Protein AF-A0A920FGP5-F1 (afdb_monomer_lite)

Foldseek 3Di:
DVVVVVVVVVVVVPPLPALDDLVLLLVVLQDDPVPDDPLRVVLSVCLVVPVPVSLVSLVVCLVVDPPLLSNLSSLQNQLSSQLPVPLPSLVSSLVSLVSSLVSCVVVVVVLSVLSSLQSNLSSCSSVVNLVSSLVSLVVSLVSCVVVLVLLSNLSSLSNNQSSDLVSLLVDDPVVNVVSLVSDPDPVSSVVSVVSSVVSVVVNVVSVVVVVVVVVVVPPD

pLDDT: mean 80.71, std 18.82, range [29.55, 98.5]

Radius of gyration: 19.14 Å; chains: 1; bounding box: 62×44×45 Å

Structure (mmCIF, N/CA/C/O backbone):
data_AF-A0A920FGP5-F1
#
_entry.id   AF-A0A920FGP5-F1
#
loop_
_atom_site.group_PDB
_atom_site.id
_atom_site.type_symbol
_atom_site.label_atom_id
_atom_site.label_alt_id
_atom_site.label_comp_id
_atom_site.label_asym_id
_atom_site.label_entity_id
_atom_site.label_seq_id
_atom_site.pdbx_PDB_ins_code
_atom_site.Cartn_x
_atom_site.Cartn_y
_atom_site.Cartn_z
_atom_site.occupancy
_atom_site.B_iso_or_equiv
_atom_site.auth_seq_id
_atom_site.auth_comp_id
_atom_site.auth_asym_id
_atom_site.auth_atom_id
_atom_site.pdbx_PDB_model_num
ATOM 1 N N . MET A 1 1 ? 32.697 28.612 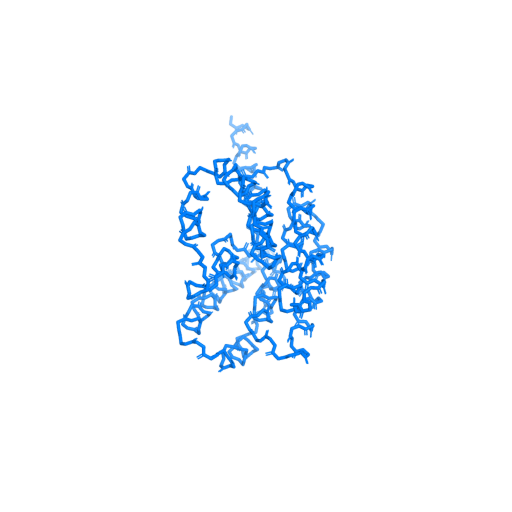-6.842 1.00 44.16 1 MET A N 1
ATOM 2 C CA . MET A 1 1 ? 32.131 27.621 -7.791 1.00 44.16 1 MET A CA 1
ATOM 3 C C . MET A 1 1 ? 32.103 26.162 -7.299 1.00 44.16 1 MET A C 1
ATOM 5 O O . MET A 1 1 ? 31.458 25.358 -7.950 1.00 44.16 1 MET A O 1
ATOM 9 N N . ARG A 1 2 ? 32.727 25.788 -6.164 1.00 38.00 2 ARG A N 1
ATOM 10 C CA . ARG A 1 2 ? 32.687 24.400 -5.636 1.00 38.00 2 ARG A CA 1
ATOM 11 C C . ARG A 1 2 ? 31.480 24.071 -4.736 1.00 38.00 2 ARG A C 1
ATOM 13 O O . ARG A 1 2 ? 31.133 22.908 -4.602 1.00 38.00 2 ARG A O 1
ATOM 20 N N . ILE A 1 3 ? 30.811 25.080 -4.171 1.00 46.69 3 ILE A N 1
ATOM 21 C CA . ILE A 1 3 ? 29.666 24.894 -3.253 1.00 46.69 3 ILE A CA 1
ATOM 22 C C . ILE A 1 3 ? 28.349 24.639 -4.011 1.00 46.69 3 ILE A C 1
ATOM 24 O O . ILE A 1 3 ? 27.535 23.833 -3.575 1.00 46.69 3 ILE A O 1
ATOM 28 N N . TYR A 1 4 ? 28.169 25.241 -5.192 1.00 38.50 4 TYR A N 1
ATOM 29 C CA . TYR A 1 4 ? 26.960 25.054 -6.006 1.00 38.50 4 TYR A CA 1
ATOM 30 C C . TYR A 1 4 ? 26.837 23.638 -6.593 1.00 38.50 4 TYR A C 1
ATOM 32 O O . TYR A 1 4 ? 25.733 23.116 -6.683 1.00 38.50 4 TYR A O 1
ATOM 40 N N . ILE A 1 5 ? 27.957 22.980 -6.919 1.00 47.28 5 ILE A N 1
ATOM 41 C CA . ILE A 1 5 ? 27.951 21.600 -7.437 1.00 47.28 5 ILE A CA 1
ATOM 42 C C . ILE A 1 5 ? 27.498 20.611 -6.352 1.00 47.28 5 ILE A C 1
ATOM 44 O O . ILE A 1 5 ? 26.736 19.697 -6.643 1.00 47.28 5 ILE A O 1
ATOM 48 N N . LEU A 1 6 ? 27.891 20.834 -5.092 1.00 35.00 6 LEU A N 1
ATOM 49 C CA . LEU A 1 6 ? 27.444 20.030 -3.948 1.00 35.00 6 LEU A CA 1
ATOM 50 C C . LEU A 1 6 ? 25.948 20.215 -3.664 1.00 35.00 6 LEU A C 1
ATOM 52 O O . LEU A 1 6 ? 25.264 19.241 -3.367 1.00 35.00 6 LEU A O 1
ATOM 56 N N . TYR A 1 7 ? 25.430 21.437 -3.817 1.00 33.47 7 TYR A N 1
ATOM 57 C CA . TYR A 1 7 ? 24.004 21.730 -3.646 1.00 33.47 7 TYR A CA 1
ATOM 58 C C . TYR A 1 7 ? 23.144 21.069 -4.734 1.00 33.47 7 TYR A C 1
ATOM 60 O O . TYR A 1 7 ? 22.107 20.489 -4.430 1.00 33.47 7 TYR A O 1
ATOM 68 N N . VAL A 1 8 ? 23.606 21.075 -5.989 1.00 38.44 8 VAL A N 1
ATOM 69 C CA . VAL A 1 8 ? 22.932 20.368 -7.090 1.00 38.44 8 VAL A CA 1
ATOM 70 C C . VAL A 1 8 ? 23.016 18.846 -6.908 1.00 38.44 8 VAL A C 1
ATOM 72 O O . VAL A 1 8 ? 22.015 18.168 -7.118 1.00 38.44 8 VAL A O 1
ATOM 75 N N . LEU A 1 9 ? 24.143 18.297 -6.430 1.00 32.16 9 LEU A N 1
ATOM 76 C CA . LEU A 1 9 ? 24.253 16.863 -6.109 1.00 32.16 9 LEU A CA 1
ATOM 77 C C . LEU A 1 9 ? 23.303 16.436 -4.972 1.00 32.16 9 LEU A C 1
ATOM 79 O O . LEU A 1 9 ? 22.696 15.372 -5.048 1.00 32.16 9 LEU A O 1
ATOM 83 N N . LEU A 1 10 ? 23.140 17.272 -3.940 1.00 30.95 10 LEU A N 1
ATOM 84 C CA . LEU A 1 10 ? 22.214 17.039 -2.823 1.00 30.95 10 LEU A CA 1
ATOM 85 C C . LEU A 1 10 ? 20.738 17.156 -3.233 1.00 30.95 10 LEU A C 1
ATOM 87 O O . LEU A 1 10 ? 19.903 16.433 -2.697 1.00 30.95 10 LEU A O 1
ATOM 91 N N . ILE A 1 11 ? 20.414 18.017 -4.203 1.00 32.75 11 ILE A N 1
ATOM 92 C CA . ILE A 1 11 ? 19.056 18.126 -4.756 1.00 32.75 11 ILE A CA 1
ATOM 93 C C . ILE A 1 11 ? 18.715 16.901 -5.622 1.00 32.75 11 ILE A C 1
ATOM 95 O O . ILE A 1 11 ? 17.591 16.414 -5.555 1.00 32.75 11 ILE A O 1
ATOM 99 N N . VAL A 1 12 ? 19.679 16.332 -6.359 1.00 32.88 12 VAL A N 1
ATOM 100 C CA . VAL A 1 12 ? 19.459 15.090 -7.132 1.00 32.88 12 VAL A CA 1
ATOM 101 C C . VAL A 1 12 ? 19.299 13.862 -6.220 1.00 32.88 12 VAL A C 1
ATOM 103 O O . VAL A 1 12 ? 18.551 12.948 -6.557 1.00 32.88 12 VAL A O 1
ATOM 106 N N . LEU A 1 13 ? 19.919 13.857 -5.033 1.00 31.08 13 LEU A N 1
ATOM 107 C CA . LEU A 1 13 ? 19.785 12.778 -4.041 1.00 31.08 13 LEU A CA 1
ATOM 108 C C . LEU A 1 13 ? 18.458 12.792 -3.259 1.00 31.08 13 LEU A C 1
ATOM 110 O O . LEU A 1 13 ? 18.146 11.810 -2.591 1.00 31.08 13 LEU A O 1
ATOM 114 N N . ASN A 1 14 ? 17.666 13.866 -3.353 1.00 29.55 14 ASN A N 1
ATOM 115 C CA . ASN A 1 14 ? 16.384 14.003 -2.649 1.00 29.55 14 ASN A CA 1
ATOM 116 C C . ASN A 1 14 ? 15.148 13.745 -3.521 1.00 29.55 14 ASN A C 1
ATOM 118 O O . ASN A 1 14 ? 14.024 13.929 -3.056 1.00 29.55 14 ASN A O 1
ATOM 122 N N . ASN A 1 15 ? 15.322 13.230 -4.739 1.00 32.59 15 ASN A N 1
ATOM 123 C CA . ASN A 1 15 ? 14.221 12.574 -5.436 1.00 32.59 15 ASN A CA 1
ATOM 124 C C . ASN A 1 15 ? 14.028 11.182 -4.833 1.00 32.59 15 ASN A C 1
ATOM 126 O O . ASN A 1 15 ? 14.374 10.172 -5.443 1.00 32.59 15 ASN A O 1
ATOM 130 N N . SER A 1 16 ? 13.483 11.123 -3.616 1.00 38.84 16 SER A N 1
ATOM 131 C CA . SER A 1 16 ? 12.885 9.897 -3.096 1.00 38.84 16 SER A CA 1
ATOM 132 C C . SER A 1 16 ? 11.653 9.594 -3.952 1.00 38.84 16 SER A C 1
ATOM 134 O O . SER A 1 16 ? 10.524 9.903 -3.581 1.00 38.84 16 SER A O 1
ATOM 136 N N . SER A 1 17 ? 11.878 9.063 -5.154 1.00 56.56 17 SER A N 1
ATOM 137 C CA . SER A 1 17 ? 10.838 8.394 -5.920 1.00 56.56 17 SER A CA 1
ATOM 138 C C . SER A 1 17 ? 10.498 7.149 -5.124 1.00 56.56 17 SER A C 1
ATOM 140 O O . SER A 1 17 ? 11.230 6.171 -5.207 1.00 56.56 17 SER A O 1
ATOM 142 N N . TYR A 1 18 ? 9.423 7.210 -4.346 1.00 58.25 18 TYR A N 1
ATOM 143 C CA . TYR A 1 18 ? 8.848 6.009 -3.757 1.00 58.25 18 TYR A CA 1
ATOM 144 C C . TYR A 1 18 ? 8.431 5.046 -4.867 1.00 58.25 18 TYR A C 1
ATOM 146 O O . TYR A 1 18 ? 8.077 5.482 -5.969 1.00 58.25 18 TYR A O 1
ATOM 154 N N . ALA A 1 19 ? 8.433 3.751 -4.566 1.00 74.50 19 ALA A N 1
ATOM 155 C CA . ALA A 1 19 ? 7.981 2.733 -5.498 1.00 74.50 19 ALA A CA 1
ATOM 156 C C . ALA A 1 19 ? 6.528 2.987 -5.940 1.00 74.50 19 ALA A C 1
ATOM 158 O O . ALA A 1 19 ? 6.177 2.843 -7.107 1.00 74.50 19 ALA A O 1
ATOM 159 N N . LEU A 1 20 ? 5.687 3.432 -5.007 1.00 82.56 20 LEU A N 1
ATOM 160 C CA . LEU A 1 20 ? 4.324 3.864 -5.289 1.00 82.56 20 LEU A CA 1
ATOM 161 C C . LEU A 1 20 ? 4.152 5.342 -4.979 1.00 82.56 20 LEU A C 1
ATOM 163 O O . LEU A 1 20 ? 4.634 5.847 -3.960 1.00 82.56 20 LEU A O 1
ATOM 167 N N . GLU A 1 21 ? 3.410 6.024 -5.840 1.00 85.31 21 GLU A N 1
ATOM 168 C CA . GLU A 1 21 ? 3.053 7.416 -5.607 1.00 85.31 21 GLU A CA 1
ATOM 169 C C . GLU A 1 21 ? 1.910 7.520 -4.598 1.00 85.31 21 GLU A C 1
ATOM 171 O O . GLU A 1 21 ? 1.045 6.647 -4.486 1.00 85.31 21 GLU A O 1
ATOM 176 N N . LYS A 1 22 ? 1.892 8.626 -3.856 1.00 84.88 22 LYS A N 1
ATOM 177 C CA . LYS A 1 22 ? 0.870 8.903 -2.844 1.00 84.88 22 LYS A CA 1
ATOM 178 C C . LYS A 1 22 ? -0.537 8.831 -3.446 1.00 84.88 22 LYS A C 1
ATOM 180 O O . LYS A 1 22 ? -1.429 8.230 -2.856 1.00 84.88 22 LYS A O 1
ATOM 185 N N . GLU A 1 23 ? -0.735 9.424 -4.619 1.00 82.06 23 GLU A N 1
ATOM 186 C CA . GLU A 1 23 ? -2.013 9.484 -5.330 1.00 82.06 23 GLU A CA 1
ATOM 187 C C . GLU A 1 23 ? -2.519 8.083 -5.707 1.00 82.06 23 GLU A C 1
ATOM 189 O O . GLU A 1 23 ? -3.720 7.814 -5.626 1.00 82.06 23 GLU A O 1
ATOM 194 N N . GLU A 1 24 ? -1.604 7.177 -6.069 1.00 82.44 24 GLU A N 1
ATOM 195 C CA . GLU A 1 24 ? -1.916 5.780 -6.393 1.00 82.44 24 GLU A CA 1
ATOM 196 C C . GLU A 1 24 ? -2.471 5.054 -5.162 1.00 82.44 24 GLU A C 1
ATOM 198 O O . GLU A 1 24 ? -3.479 4.354 -5.253 1.00 82.44 24 GLU A O 1
ATOM 203 N N . LEU A 1 25 ? -1.862 5.279 -3.995 1.00 81.25 25 LEU A N 1
ATOM 204 C CA . LEU A 1 25 ? -2.277 4.678 -2.727 1.00 81.25 25 LEU A CA 1
ATOM 205 C C . LEU A 1 25 ? -3.576 5.283 -2.197 1.00 81.25 25 LEU A C 1
ATOM 207 O O . LEU A 1 25 ? -4.489 4.543 -1.835 1.00 81.25 25 LEU A O 1
ATOM 211 N N . LEU A 1 26 ? -3.695 6.615 -2.200 1.00 79.62 26 LEU A N 1
ATOM 212 C CA . LEU A 1 26 ? -4.889 7.329 -1.733 1.00 79.62 26 LEU A CA 1
ATOM 213 C C . LEU A 1 26 ? -6.142 6.949 -2.516 1.00 79.62 26 LEU A C 1
ATOM 215 O O . LEU A 1 26 ? -7.234 6.998 -1.960 1.00 79.62 26 LEU A O 1
ATOM 219 N N . LYS A 1 27 ? -6.013 6.554 -3.786 1.00 76.00 27 LYS A N 1
ATOM 220 C CA . LYS A 1 27 ? -7.141 6.068 -4.589 1.00 76.00 27 LYS A CA 1
ATOM 221 C C . LYS A 1 27 ? -7.657 4.696 -4.137 1.00 76.00 27 LYS A C 1
ATOM 223 O O . LYS A 1 27 ? -8.810 4.369 -4.404 1.00 76.00 27 LYS A O 1
ATOM 228 N N . LEU A 1 28 ? -6.822 3.900 -3.470 1.00 70.62 28 LEU A N 1
ATOM 229 C CA . LEU A 1 28 ? -7.144 2.542 -3.018 1.00 70.62 28 LEU A CA 1
ATOM 230 C C . LEU A 1 28 ? -7.679 2.507 -1.586 1.00 70.62 28 LEU A C 1
ATOM 232 O O . LEU A 1 28 ? -8.456 1.620 -1.253 1.00 70.62 28 LEU A O 1
ATOM 236 N N . ILE A 1 29 ? -7.288 3.472 -0.751 1.00 74.38 29 ILE A N 1
ATOM 237 C CA . ILE A 1 29 ? -7.724 3.585 0.650 1.00 74.38 29 ILE A CA 1
ATOM 238 C C . ILE A 1 29 ? -8.894 4.560 0.817 1.00 74.38 29 ILE A C 1
ATOM 240 O O . ILE A 1 29 ? -8.910 5.399 1.720 1.00 74.38 29 ILE A O 1
ATOM 244 N N . ARG A 1 30 ? -9.880 4.457 -0.076 1.00 68.44 30 ARG A N 1
ATOM 245 C CA . ARG A 1 30 ? -11.145 5.186 0.037 1.00 68.44 30 ARG A CA 1
ATOM 246 C C . ARG A 1 30 ? -12.246 4.217 0.446 1.00 68.44 30 ARG A C 1
ATOM 248 O O . ARG A 1 30 ? -12.408 3.195 -0.224 1.00 68.44 30 ARG A O 1
ATOM 255 N N . PRO A 1 31 ? -13.005 4.518 1.509 1.00 63.50 31 PRO A N 1
ATOM 256 C CA . PRO A 1 31 ? -14.238 3.800 1.778 1.00 63.50 31 PRO A CA 1
ATOM 257 C C . PRO A 1 31 ? -15.190 3.923 0.584 1.00 63.50 31 PRO A C 1
ATOM 259 O O . PRO A 1 31 ? -15.187 4.934 -0.116 1.00 63.50 31 PRO A O 1
ATOM 262 N N . ASP A 1 32 ? -15.988 2.886 0.350 1.00 58.78 32 ASP A N 1
ATOM 263 C CA . ASP A 1 32 ? -17.016 2.886 -0.690 1.00 58.78 32 ASP A CA 1
ATOM 264 C C . ASP A 1 32 ? -18.021 4.023 -0.436 1.00 58.78 32 ASP A C 1
ATOM 266 O O . ASP A 1 32 ? -18.665 4.052 0.617 1.00 58.78 32 ASP A O 1
ATOM 270 N N . GLU A 1 33 ? -18.151 4.940 -1.399 1.00 46.22 33 GLU A N 1
ATOM 271 C CA . GLU A 1 33 ? -19.023 6.123 -1.333 1.00 46.22 33 GLU A CA 1
ATOM 272 C C . GLU A 1 33 ? -20.483 5.746 -1.044 1.00 46.22 33 GLU A C 1
ATOM 274 O O . GLU A 1 33 ? -21.194 6.476 -0.358 1.00 46.22 33 GLU A O 1
ATOM 279 N N . ALA A 1 34 ? -20.924 4.564 -1.494 1.00 44.59 34 ALA A N 1
ATOM 280 C CA . ALA A 1 34 ? -22.280 4.069 -1.257 1.00 44.59 34 ALA A CA 1
ATOM 281 C C . ALA A 1 34 ? -22.530 3.611 0.193 1.00 44.59 34 ALA A C 1
ATOM 283 O O . ALA A 1 34 ? -23.678 3.402 0.585 1.00 44.59 34 ALA A O 1
ATOM 284 N N . LYS A 1 35 ? -21.469 3.419 0.987 1.00 49.03 35 LYS A N 1
ATOM 285 C CA . LYS A 1 35 ? -21.533 2.949 2.381 1.00 49.03 35 LYS A CA 1
ATOM 286 C C . LYS A 1 35 ? -21.002 3.973 3.386 1.00 49.03 35 LYS A C 1
ATOM 288 O O . LYS A 1 35 ? -21.084 3.724 4.587 1.00 49.03 35 LYS A O 1
ATOM 293 N N . SER A 1 36 ? -20.429 5.079 2.920 1.00 50.19 36 SER A N 1
ATOM 294 C CA . SER A 1 36 ? -19.763 6.067 3.762 1.00 50.19 36 SER A CA 1
ATOM 295 C C . SER A 1 36 ? -20.705 7.191 4.199 1.00 50.19 36 SER A C 1
ATOM 297 O O . SER A 1 36 ? -21.369 7.794 3.360 1.00 50.19 36 SER A O 1
ATOM 299 N N . ASP A 1 37 ? -20.699 7.543 5.488 1.00 51.22 37 ASP A N 1
ATOM 300 C CA . ASP A 1 37 ? -21.225 8.837 5.938 1.00 51.22 37 ASP A CA 1
ATOM 301 C C . ASP A 1 37 ? -20.463 9.981 5.239 1.00 51.22 37 ASP A C 1
ATOM 303 O O . ASP A 1 37 ? -19.239 9.914 5.092 1.00 51.22 37 ASP A O 1
ATOM 307 N N . ASN A 1 38 ? -21.168 11.057 4.861 1.00 46.66 38 ASN A N 1
ATOM 308 C CA . ASN A 1 38 ? -20.650 12.222 4.112 1.00 46.66 38 ASN A CA 1
ATOM 309 C C . ASN A 1 38 ? -19.339 12.837 4.662 1.00 46.66 38 ASN A C 1
ATOM 311 O O . ASN A 1 38 ? -18.634 13.539 3.941 1.00 46.66 38 ASN A O 1
ATOM 315 N N . LEU A 1 39 ? -18.989 12.571 5.923 1.00 49.69 39 LEU A N 1
ATOM 316 C CA . LEU A 1 39 ? -17.739 12.995 6.568 1.00 49.69 39 LEU A CA 1
ATOM 317 C C . LEU A 1 39 ? -16.468 12.375 5.953 1.00 49.69 39 LEU A C 1
ATOM 319 O O . LEU A 1 39 ? -15.398 12.964 6.070 1.00 49.69 39 LEU A O 1
ATOM 323 N N . ILE A 1 40 ? -16.566 11.213 5.299 1.00 51.28 40 ILE A N 1
ATOM 324 C CA . ILE A 1 40 ? -15.413 10.484 4.742 1.00 51.28 40 ILE A CA 1
ATOM 325 C C . ILE A 1 40 ? -14.872 11.126 3.457 1.00 51.28 40 ILE A C 1
ATOM 327 O O . ILE A 1 40 ? -13.657 11.209 3.281 1.00 51.28 40 ILE A O 1
ATOM 331 N N . VAL A 1 41 ? -15.754 11.608 2.577 1.00 52.12 41 VAL A N 1
ATOM 332 C CA . VAL A 1 41 ? -15.367 12.173 1.269 1.00 52.12 41 VAL A CA 1
ATOM 333 C C . VAL A 1 41 ? -14.708 13.549 1.427 1.00 52.12 41 VAL A C 1
ATOM 335 O O . VAL A 1 41 ? -13.766 13.870 0.711 1.00 52.12 41 VAL A O 1
ATOM 338 N N . LEU A 1 42 ? -15.122 14.329 2.431 1.00 48.28 42 LEU A N 1
ATOM 339 C CA . LEU A 1 42 ? -14.598 15.677 2.684 1.00 48.28 42 LEU A CA 1
ATOM 340 C C . LEU A 1 42 ? -13.135 15.699 3.161 1.00 48.28 42 LEU A C 1
ATOM 342 O O . LEU A 1 42 ? -12.460 16.713 3.007 1.00 48.28 42 LEU A O 1
ATOM 346 N N . ASN A 1 43 ? -12.626 14.606 3.735 1.00 55.38 43 ASN A N 1
ATOM 347 C CA . ASN A 1 43 ? -11.282 14.587 4.315 1.00 55.38 43 ASN A CA 1
ATOM 348 C C . ASN A 1 43 ? -10.166 14.305 3.297 1.00 55.38 43 ASN A C 1
ATOM 350 O O . ASN A 1 43 ? -9.042 14.759 3.512 1.00 55.38 43 ASN A O 1
ATOM 354 N N . SER A 1 44 ? -10.445 13.617 2.181 1.00 59.03 44 SER A N 1
ATOM 355 C CA . SER A 1 44 ? -9.404 13.325 1.183 1.00 59.03 44 SER A CA 1
ATOM 356 C C . SER A 1 44 ? -8.912 14.567 0.444 1.00 59.03 44 SER A C 1
ATOM 358 O O . SER A 1 44 ? -7.740 14.620 0.084 1.00 59.03 44 SER A O 1
ATOM 360 N N . ASP A 1 45 ? -9.774 15.569 0.270 1.00 65.12 45 ASP A N 1
ATOM 361 C CA . ASP A 1 45 ? -9.435 16.809 -0.439 1.00 65.12 45 ASP A CA 1
ATOM 362 C C . ASP A 1 45 ? -8.498 17.693 0.404 1.00 65.12 45 ASP A C 1
ATOM 364 O O . ASP A 1 45 ? -7.595 18.344 -0.120 1.00 65.12 45 ASP A O 1
ATOM 368 N N . TYR A 1 46 ? -8.608 17.619 1.738 1.00 69.56 46 TYR A N 1
ATOM 369 C CA . TYR A 1 46 ? -7.701 18.317 2.653 1.00 69.56 46 TYR A CA 1
ATOM 370 C C . TYR A 1 46 ? -6.312 17.685 2.766 1.00 69.56 46 TYR A C 1
ATOM 372 O O . TYR A 1 46 ? -5.410 18.340 3.289 1.00 69.56 46 TYR A O 1
ATOM 380 N N . ILE A 1 47 ? -6.107 16.442 2.313 1.00 80.31 47 ILE A N 1
ATOM 381 C CA . ILE A 1 47 ? -4.795 15.781 2.417 1.00 80.31 47 ILE A CA 1
ATOM 382 C C . ILE A 1 47 ? -3.730 16.577 1.655 1.00 80.31 47 ILE A C 1
ATOM 384 O O . ILE A 1 47 ? -2.624 16.764 2.165 1.00 80.31 47 ILE A O 1
ATOM 388 N N . ASP A 1 48 ? -4.085 17.076 0.472 1.00 79.25 48 ASP A N 1
ATOM 389 C CA . ASP A 1 48 ? -3.194 17.872 -0.368 1.00 79.25 48 ASP A CA 1
ATOM 390 C C . ASP A 1 48 ? -3.097 19.332 0.080 1.00 79.25 48 ASP A C 1
ATOM 392 O O . ASP A 1 48 ? -2.006 19.902 0.073 1.00 79.25 48 ASP A O 1
ATOM 396 N N . GLU A 1 49 ? -4.207 19.933 0.512 1.00 83.19 49 GLU A N 1
ATOM 397 C CA . GLU A 1 49 ? -4.229 21.340 0.926 1.00 83.19 49 GLU A CA 1
ATOM 398 C C . GLU A 1 49 ? -3.570 21.570 2.291 1.00 83.19 49 GLU A C 1
ATOM 400 O O . GLU A 1 49 ? -2.833 22.538 2.492 1.00 83.19 49 GLU A O 1
ATOM 405 N N . ASN A 1 50 ? -3.871 20.709 3.265 1.00 87.62 50 ASN A N 1
ATOM 406 C CA . ASN A 1 50 ? -3.405 20.840 4.637 1.00 87.62 50 ASN A CA 1
ATOM 407 C C . ASN A 1 50 ? -3.335 19.466 5.338 1.00 87.62 50 ASN A C 1
ATOM 409 O O . ASN A 1 50 ? -4.239 19.108 6.105 1.00 87.62 50 ASN A O 1
ATOM 413 N N . PRO A 1 51 ? -2.233 18.712 5.154 1.00 87.19 51 PRO A N 1
ATOM 414 C CA . PRO A 1 51 ? -2.08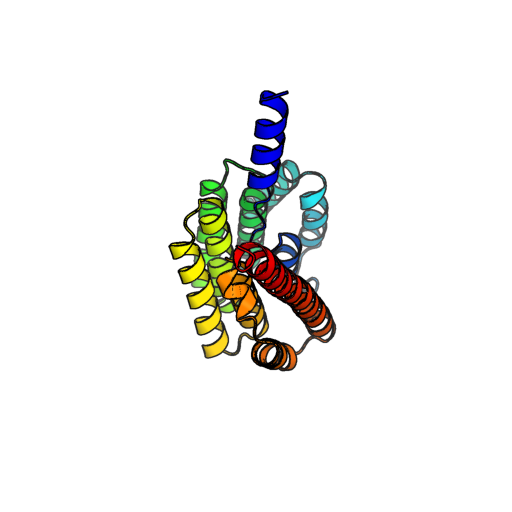0 17.361 5.704 1.00 87.19 51 PRO A CA 1
ATOM 415 C C . PRO A 1 51 ? -2.169 17.319 7.235 1.00 87.19 51 PRO A C 1
ATOM 417 O O . PRO A 1 51 ? -2.658 16.346 7.809 1.00 87.19 51 PRO A O 1
ATOM 420 N N . GLN A 1 52 ? -1.741 18.386 7.919 1.00 90.19 52 GLN A N 1
ATOM 421 C CA . GLN A 1 52 ? -1.853 18.483 9.374 1.00 90.19 52 GLN A CA 1
ATOM 422 C C . GLN A 1 52 ? -3.318 18.555 9.814 1.00 90.19 52 GLN A C 1
ATOM 424 O O . GLN A 1 52 ? -3.712 17.879 10.765 1.00 90.19 52 GLN A O 1
ATOM 429 N N . ARG A 1 53 ? -4.122 19.369 9.124 1.00 89.19 53 ARG A N 1
ATOM 430 C CA . ARG A 1 53 ? -5.553 19.511 9.398 1.00 89.19 53 ARG A CA 1
ATOM 431 C C . ARG A 1 53 ? -6.318 18.239 9.038 1.00 89.19 53 ARG A C 1
ATOM 433 O O . ARG A 1 53 ? -7.176 17.830 9.813 1.00 89.19 53 ARG A O 1
ATOM 440 N N . ALA A 1 54 ? -5.955 17.572 7.941 1.00 88.38 54 ALA A N 1
ATOM 441 C CA . ALA A 1 54 ? -6.509 16.264 7.592 1.00 88.38 54 ALA A CA 1
ATOM 442 C C . ALA A 1 54 ? -6.292 15.243 8.725 1.00 88.38 54 ALA A C 1
ATOM 444 O O . ALA A 1 54 ? -7.251 14.635 9.191 1.00 88.38 54 ALA A O 1
ATOM 445 N N . ILE A 1 55 ? -5.071 15.143 9.272 1.00 90.25 55 ILE A N 1
ATOM 446 C CA . ILE A 1 55 ? -4.784 14.276 10.433 1.00 90.25 55 ILE A CA 1
ATOM 447 C C . ILE A 1 55 ? -5.639 14.652 11.652 1.00 90.25 55 ILE A C 1
ATOM 449 O O . ILE A 1 55 ? -6.118 13.767 12.360 1.00 90.25 55 ILE A O 1
ATOM 453 N N . GLN A 1 56 ? -5.836 15.946 11.925 1.00 89.81 56 GLN A N 1
ATOM 454 C CA . GLN A 1 56 ? -6.682 16.384 13.042 1.00 89.81 56 GLN A CA 1
ATOM 455 C C . GLN A 1 56 ? -8.126 15.896 12.877 1.00 89.81 56 GLN A C 1
ATOM 457 O O . GLN A 1 56 ? -8.684 15.342 13.824 1.00 89.81 56 GLN A O 1
ATOM 462 N N . TYR A 1 57 ? -8.703 16.037 11.683 1.00 86.44 57 TYR A N 1
ATOM 463 C CA . TYR A 1 57 ? -10.053 15.548 11.400 1.00 86.44 57 TYR A CA 1
ATOM 464 C C . TYR A 1 57 ? -10.149 14.028 11.428 1.00 86.44 57 TYR A C 1
ATOM 466 O O . TYR A 1 57 ? -11.093 13.492 12.006 1.00 86.44 57 TYR A O 1
ATOM 474 N N . HIS A 1 58 ? -9.153 13.325 10.890 1.00 89.31 58 HIS A N 1
ATOM 475 C CA . HIS A 1 58 ? -9.084 11.870 10.988 1.00 89.31 58 HIS A CA 1
ATOM 476 C C . HIS A 1 58 ? -9.066 11.413 12.445 1.00 89.31 58 HIS A C 1
ATOM 478 O O . HIS A 1 58 ? -9.824 10.523 12.810 1.00 89.31 58 HIS A O 1
ATOM 484 N N . ASN A 1 59 ? -8.254 12.039 13.300 1.00 90.69 59 ASN A N 1
ATOM 485 C CA . ASN A 1 59 ? -8.166 11.666 14.712 1.00 90.69 59 ASN A CA 1
ATOM 486 C C . ASN A 1 59 ? -9.486 11.919 15.454 1.00 90.69 59 ASN A C 1
ATOM 488 O O . ASN A 1 59 ? -9.934 11.048 16.194 1.00 90.69 59 ASN A O 1
ATOM 492 N N . GLN A 1 60 ? -10.151 13.050 15.194 1.00 88.25 60 GLN A N 1
ATOM 493 C CA . GLN A 1 60 ? -11.490 13.317 15.735 1.00 88.25 60 GLN A CA 1
ATOM 494 C C . GLN A 1 60 ? -12.514 12.271 15.272 1.00 88.25 60 GLN A C 1
ATOM 496 O O . GLN A 1 60 ? -13.326 11.805 16.070 1.00 88.25 60 GLN A O 1
ATOM 501 N N . ALA A 1 61 ? -12.463 11.865 14.001 1.00 84.31 61 ALA A N 1
ATOM 502 C CA . ALA A 1 61 ? -13.343 10.835 13.462 1.00 84.31 61 ALA A CA 1
ATOM 503 C C . ALA A 1 61 ? -13.062 9.460 14.096 1.00 84.31 61 ALA A C 1
ATOM 505 O O . ALA A 1 61 ? -13.987 8.778 14.529 1.00 84.31 61 ALA A O 1
ATOM 506 N N . ILE A 1 62 ? -11.791 9.067 14.220 1.00 88.69 62 ILE A N 1
ATOM 507 C CA . ILE A 1 62 ? -11.343 7.796 14.818 1.00 88.69 62 ILE A CA 1
ATOM 508 C C . ILE A 1 62 ? -11.864 7.614 16.252 1.00 88.69 62 ILE A C 1
ATOM 510 O O . ILE A 1 62 ? -12.179 6.487 16.641 1.00 88.69 62 ILE A O 1
ATOM 514 N N . GLU A 1 63 ? -11.958 8.693 17.033 1.00 88.81 63 GLU A N 1
ATOM 515 C CA . GLU A 1 63 ? -12.485 8.670 18.406 1.00 88.81 63 GLU A CA 1
ATOM 516 C C . GLU A 1 63 ? -14.000 8.422 18.467 1.00 88.81 63 GLU A C 1
ATOM 518 O O . GLU A 1 63 ? -14.498 7.859 19.441 1.00 88.81 63 GLU A O 1
ATOM 523 N N . GLN A 1 64 ? -14.736 8.824 17.430 1.00 85.38 64 GLN A N 1
ATOM 524 C CA . GLN A 1 64 ? -16.202 8.801 17.404 1.00 85.38 64 GLN A CA 1
ATOM 525 C C . GLN A 1 64 ? -16.769 7.617 16.608 1.00 85.38 64 GLN A C 1
ATOM 527 O O . GLN A 1 64 ? -17.909 7.196 16.829 1.00 85.38 64 GLN A O 1
ATOM 532 N N . ILE A 1 65 ? -15.988 7.065 15.678 1.00 83.94 65 ILE A N 1
ATOM 533 C CA . ILE A 1 65 ? -16.415 5.991 14.785 1.00 83.94 65 ILE A CA 1
ATOM 534 C C . ILE A 1 65 ? -16.541 4.668 15.542 1.00 83.94 65 ILE A C 1
ATOM 536 O O . ILE A 1 65 ? -15.579 4.130 16.086 1.00 83.94 65 ILE A O 1
ATOM 540 N N . LYS A 1 66 ? -17.744 4.092 15.478 1.00 86.50 66 LYS A N 1
ATOM 541 C CA . LYS A 1 66 ? -18.026 2.725 15.943 1.00 86.50 66 LYS A CA 1
ATOM 542 C C . LYS A 1 66 ? -17.753 1.664 14.872 1.00 86.50 66 LYS A C 1
ATOM 544 O O . LYS A 1 66 ? -17.515 0.511 15.205 1.00 86.50 66 LYS A O 1
ATOM 549 N N . ASN A 1 67 ? -17.807 2.043 13.593 1.00 87.25 67 ASN A N 1
ATOM 550 C CA . ASN A 1 67 ? -17.524 1.148 12.472 1.00 87.25 67 ASN A CA 1
ATOM 551 C C . ASN A 1 67 ? -16.008 0.917 12.350 1.00 87.25 67 ASN A C 1
ATOM 553 O O . ASN A 1 67 ? -15.267 1.776 11.870 1.00 87.25 67 ASN A O 1
ATOM 557 N N . MET A 1 68 ? -15.550 -0.249 12.798 1.00 90.81 68 MET A N 1
ATOM 558 C CA . MET A 1 68 ? -14.129 -0.584 12.873 1.00 90.81 68 MET A CA 1
ATOM 559 C C . MET A 1 68 ? -13.408 -0.531 11.510 1.00 90.81 68 MET A C 1
ATOM 561 O O . MET A 1 68 ? -12.362 0.120 11.441 1.00 90.81 68 MET A O 1
ATOM 565 N N . PRO A 1 69 ? -13.958 -1.066 10.401 1.00 88.88 69 PRO A N 1
ATOM 566 C CA . PRO A 1 69 ? -13.364 -0.880 9.075 1.00 88.88 69 PRO A CA 1
ATOM 567 C C . PRO A 1 69 ? -13.130 0.590 8.696 1.00 88.88 69 PRO A C 1
ATOM 569 O O . PRO A 1 69 ? -12.053 0.940 8.214 1.00 88.88 69 PRO A O 1
ATOM 572 N N . PHE A 1 70 ? -14.085 1.487 8.958 1.00 85.88 70 PHE A N 1
ATOM 573 C CA . PHE A 1 70 ? -13.906 2.918 8.670 1.00 85.88 70 PHE A CA 1
ATOM 574 C C . PHE A 1 70 ? -12.840 3.568 9.541 1.00 85.88 70 PHE A C 1
ATOM 576 O O . PHE A 1 70 ? -12.038 4.361 9.044 1.00 85.88 70 PHE A O 1
ATOM 583 N N . LYS A 1 71 ? -12.769 3.189 10.817 1.00 90.38 71 LYS A N 1
ATOM 584 C CA . LYS A 1 71 ? -11.681 3.615 11.701 1.00 90.38 71 LYS A CA 1
ATOM 585 C C . LYS A 1 71 ? -10.317 3.198 11.138 1.00 90.38 71 LYS A C 1
ATOM 587 O O . LYS A 1 71 ? -9.387 4.004 11.120 1.00 90.38 71 LYS A O 1
ATOM 592 N N . ALA A 1 72 ? -10.211 1.973 10.627 1.00 92.38 72 ALA A N 1
ATOM 593 C CA . ALA A 1 72 ? -8.991 1.457 10.017 1.00 92.38 72 ALA A CA 1
ATOM 594 C C . ALA A 1 72 ? -8.605 2.199 8.724 1.00 92.38 72 ALA A C 1
ATOM 596 O O . ALA A 1 72 ? -7.427 2.487 8.520 1.00 92.38 72 ALA A O 1
ATOM 597 N N . PHE A 1 73 ? -9.569 2.596 7.886 1.00 90.12 73 PHE A N 1
ATOM 598 C CA . PHE A 1 73 ? -9.281 3.418 6.702 1.00 90.12 73 PHE A CA 1
ATOM 599 C C . PHE A 1 73 ? -8.690 4.788 7.059 1.00 90.12 73 PHE A C 1
ATOM 601 O O . PHE A 1 73 ? -7.713 5.202 6.435 1.00 90.12 73 PHE A O 1
ATOM 608 N N . TYR A 1 74 ? -9.201 5.463 8.091 1.00 89.25 74 TYR A N 1
ATOM 609 C CA . TYR A 1 74 ? -8.612 6.725 8.557 1.00 89.25 74 TYR A CA 1
ATOM 610 C C . TYR A 1 74 ? -7.195 6.549 9.108 1.00 89.25 74 TYR A C 1
ATOM 612 O O . TYR A 1 74 ? -6.312 7.365 8.839 1.00 89.25 74 TYR A O 1
ATOM 620 N N . LEU A 1 75 ? -6.948 5.457 9.834 1.00 94.06 75 LEU A N 1
ATOM 621 C CA . LEU A 1 75 ? -5.606 5.103 10.297 1.00 94.06 75 LEU A CA 1
ATOM 622 C C . LEU A 1 75 ? -4.650 4.845 9.117 1.00 94.06 75 LEU A C 1
ATOM 624 O O . LEU A 1 75 ? -3.525 5.345 9.126 1.00 94.06 75 LEU A O 1
ATOM 628 N N . LEU A 1 76 ? -5.098 4.150 8.064 1.00 93.19 76 LEU A N 1
ATOM 629 C CA . LEU A 1 76 ? -4.308 3.976 6.840 1.00 93.19 76 LEU A CA 1
ATOM 630 C C . LEU A 1 76 ? -4.005 5.305 6.144 1.00 93.19 76 LEU A C 1
ATOM 632 O O . LEU A 1 76 ? -2.863 5.533 5.741 1.00 93.19 76 LEU A O 1
ATOM 636 N N . GLN A 1 77 ? -4.996 6.191 6.023 1.00 91.19 77 GLN A N 1
ATOM 637 C CA . GLN A 1 77 ? -4.804 7.515 5.430 1.00 91.19 77 GLN A CA 1
ATOM 638 C C . GLN A 1 77 ? -3.805 8.343 6.242 1.00 91.19 77 GLN A C 1
ATOM 640 O O . GLN A 1 77 ? -2.893 8.922 5.659 1.00 91.19 77 GLN A O 1
ATOM 645 N N . ASN A 1 78 ? -3.881 8.321 7.576 1.00 93.31 78 ASN A N 1
ATOM 646 C CA . ASN A 1 78 ? -2.852 8.910 8.438 1.00 93.31 78 ASN A CA 1
ATOM 647 C C . ASN A 1 78 ? -1.466 8.306 8.172 1.00 93.31 78 ASN A C 1
ATOM 649 O O . ASN A 1 78 ? -0.488 9.046 8.082 1.00 93.31 78 ASN A O 1
ATOM 653 N N . GLY A 1 79 ? -1.382 6.986 7.987 1.00 94.56 79 GLY A N 1
ATOM 654 C CA . GLY A 1 79 ? -0.163 6.291 7.572 1.00 94.56 79 GLY A CA 1
ATOM 655 C C . GLY A 1 79 ? 0.454 6.877 6.300 1.00 94.56 79 GLY A C 1
ATOM 656 O O . GLY A 1 79 ? 1.637 7.222 6.286 1.00 94.56 79 GLY A O 1
ATOM 657 N N . VAL A 1 80 ? -0.361 7.067 5.258 1.00 92.44 80 VAL A N 1
ATOM 658 C CA . VAL A 1 80 ? 0.061 7.706 4.000 1.00 92.44 80 VAL A CA 1
ATOM 659 C C . VAL A 1 80 ? 0.477 9.158 4.231 1.00 92.44 80 VAL A C 1
ATOM 661 O O . VAL A 1 80 ? 1.548 9.562 3.783 1.00 92.44 80 VAL A O 1
ATOM 664 N N . ILE A 1 81 ? -0.304 9.945 4.975 1.00 91.62 81 ILE A N 1
ATOM 665 C CA . ILE A 1 81 ? 0.023 11.354 5.223 1.00 91.62 81 ILE A CA 1
ATOM 666 C C . ILE A 1 81 ? 1.374 11.475 5.944 1.00 91.62 81 ILE A C 1
ATOM 668 O O . ILE A 1 81 ? 2.256 12.215 5.501 1.00 91.62 81 ILE A O 1
ATOM 672 N N . TYR A 1 82 ? 1.573 10.714 7.024 1.00 94.69 82 TYR A N 1
ATOM 673 C CA . TYR A 1 82 ? 2.840 10.683 7.752 1.00 94.69 82 TYR A CA 1
ATOM 674 C C . TYR A 1 82 ? 4.006 10.243 6.866 1.00 94.69 82 TYR A C 1
ATOM 676 O O . TYR A 1 82 ? 5.091 10.821 6.966 1.00 94.69 82 TYR A O 1
ATOM 684 N N . ASN A 1 83 ? 3.796 9.259 5.985 1.00 94.00 83 ASN A N 1
ATOM 685 C CA . ASN A 1 83 ? 4.857 8.770 5.116 1.00 94.00 83 ASN A CA 1
ATOM 686 C C . ASN A 1 83 ? 5.210 9.747 3.991 1.00 94.00 83 ASN A C 1
ATOM 688 O O . ASN A 1 83 ? 6.383 9.874 3.674 1.00 94.00 83 ASN A O 1
ATOM 692 N N . TYR A 1 84 ? 4.266 10.474 3.397 1.00 90.62 84 TYR A N 1
ATOM 693 C CA . TYR A 1 84 ? 4.560 11.283 2.204 1.00 90.62 84 TYR A CA 1
ATOM 694 C C . TYR A 1 84 ? 4.779 12.774 2.496 1.00 90.62 84 TYR A C 1
ATOM 696 O O . TYR A 1 84 ? 5.616 13.386 1.839 1.00 90.62 84 TYR A O 1
ATOM 704 N N . TYR A 1 85 ? 4.143 13.351 3.523 1.00 89.94 85 TYR A N 1
ATOM 705 C CA . TYR A 1 85 ? 4.260 14.793 3.818 1.00 89.94 85 TYR A CA 1
ATOM 706 C C . TYR A 1 85 ? 5.279 15.139 4.903 1.00 89.94 85 TYR A C 1
ATOM 708 O O . TYR A 1 85 ? 5.652 16.301 5.051 1.00 89.94 85 TYR A O 1
ATOM 716 N N . TYR A 1 86 ? 5.754 14.155 5.670 1.00 89.81 86 TYR A N 1
ATOM 717 C CA . TYR A 1 86 ? 6.640 14.406 6.806 1.00 89.81 86 TYR A CA 1
ATOM 718 C C . TYR A 1 86 ? 7.910 13.565 6.736 1.00 89.81 86 TYR A C 1
ATOM 720 O O . TYR A 1 86 ? 7.869 12.337 6.697 1.00 89.81 86 TYR A O 1
ATOM 728 N N . ASN A 1 87 ? 9.076 14.205 6.794 1.00 87.25 87 ASN A N 1
ATOM 729 C CA . ASN A 1 87 ? 10.361 13.497 6.720 1.00 87.25 87 ASN A CA 1
ATOM 730 C C . ASN A 1 87 ? 10.701 12.706 7.995 1.00 87.25 87 ASN A C 1
ATOM 732 O O . ASN A 1 87 ? 11.395 11.690 7.922 1.00 87.25 87 ASN A O 1
ATOM 736 N N . ASN A 1 88 ? 10.178 13.140 9.145 1.00 90.94 88 ASN A N 1
ATOM 737 C CA . ASN A 1 88 ? 10.506 12.637 10.481 1.00 90.94 88 ASN A CA 1
ATOM 738 C C . ASN A 1 88 ? 9.356 11.872 11.169 1.00 90.94 88 ASN A C 1
ATOM 740 O O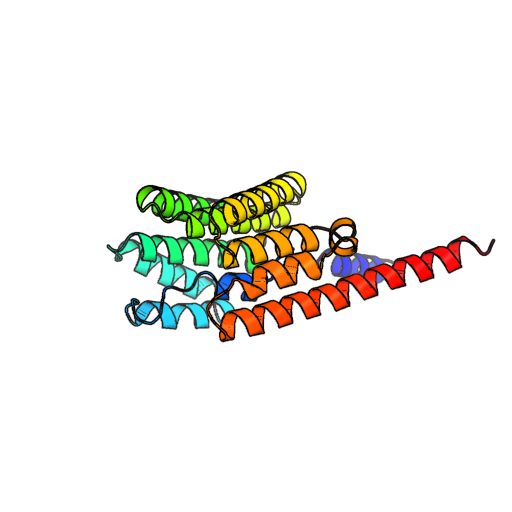 . ASN A 1 88 ? 9.406 11.666 12.378 1.00 90.94 88 ASN A O 1
ATOM 744 N N . LYS A 1 89 ? 8.314 11.463 10.433 1.00 95.25 89 LYS A N 1
ATOM 745 C CA . LYS A 1 89 ? 7.141 10.757 10.990 1.00 95.25 89 LYS A CA 1
ATOM 746 C C . LYS A 1 89 ? 7.026 9.300 10.533 1.00 95.25 89 LYS A C 1
ATOM 748 O O . LYS A 1 89 ? 5.937 8.741 10.561 1.00 95.25 89 LYS A O 1
ATOM 753 N N . LYS A 1 90 ? 8.141 8.669 10.154 1.00 94.38 90 LYS A N 1
ATOM 754 C CA . LYS A 1 90 ? 8.175 7.268 9.689 1.00 94.38 90 LYS A CA 1
ATOM 755 C C . LYS A 1 90 ? 7.590 6.304 10.735 1.00 94.38 90 LYS A C 1
ATOM 757 O O . LYS A 1 90 ? 6.754 5.476 10.398 1.00 94.38 90 LYS A O 1
ATOM 762 N N . ASP A 1 91 ? 7.929 6.487 12.012 1.00 96.69 91 ASP A N 1
ATOM 763 C CA . ASP A 1 91 ? 7.394 5.653 13.100 1.00 96.69 91 ASP A CA 1
ATOM 764 C C . ASP A 1 91 ? 5.890 5.874 13.316 1.00 96.69 91 ASP A C 1
ATOM 766 O O . ASP A 1 91 ? 5.147 4.930 13.572 1.00 96.69 91 ASP A O 1
ATOM 770 N N . SER A 1 92 ? 5.414 7.117 13.169 1.00 97.50 92 SER A N 1
ATOM 771 C CA . SER A 1 92 ? 3.980 7.432 13.227 1.00 97.50 92 SER A CA 1
ATOM 772 C C . SER A 1 92 ? 3.222 6.830 12.044 1.00 97.50 92 SER A C 1
ATOM 774 O O . SER A 1 92 ? 2.110 6.334 12.228 1.00 97.50 92 SER A O 1
ATOM 776 N N . ALA A 1 93 ? 3.831 6.830 10.853 1.00 97.38 93 ALA A N 1
ATOM 777 C CA . ALA A 1 93 ? 3.286 6.163 9.679 1.00 97.38 93 ALA A CA 1
ATOM 778 C C . ALA A 1 93 ? 3.142 4.661 9.938 1.00 97.38 93 ALA A C 1
ATOM 780 O O . ALA A 1 93 ? 2.043 4.122 9.826 1.00 97.38 93 ALA A O 1
ATOM 781 N N . LEU A 1 94 ? 4.228 4.011 10.373 1.00 97.88 94 LEU A N 1
ATOM 782 C CA . LEU A 1 94 ? 4.248 2.576 10.639 1.00 97.88 94 LEU A CA 1
ATOM 783 C C . LEU A 1 94 ? 3.239 2.182 11.720 1.00 97.88 94 LEU A C 1
ATOM 785 O O . LEU A 1 94 ? 2.473 1.242 11.523 1.00 97.88 94 LEU A O 1
ATOM 789 N N . LYS A 1 95 ? 3.190 2.933 12.827 1.00 98.25 95 LYS A N 1
ATOM 790 C CA . LYS A 1 95 ? 2.217 2.708 13.899 1.00 98.25 95 LYS A CA 1
ATOM 791 C C . LYS A 1 95 ? 0.783 2.787 13.374 1.00 98.25 95 LYS A C 1
ATOM 793 O O . LYS A 1 95 ? 0.011 1.867 13.607 1.00 98.25 95 LYS A O 1
ATOM 798 N N . SER A 1 96 ? 0.452 3.836 12.620 1.00 97.88 96 SER A N 1
ATOM 799 C CA . SER A 1 96 ? -0.905 4.015 12.082 1.00 97.88 96 SER A CA 1
ATOM 800 C C . SER A 1 96 ? -1.297 2.872 11.137 1.00 97.88 96 SER A C 1
ATOM 802 O O . SER A 1 96 ? -2.421 2.380 11.192 1.00 97.88 96 SER A O 1
ATOM 804 N N . ILE A 1 97 ? -0.357 2.396 10.311 1.00 98.19 97 ILE A N 1
ATOM 805 C CA . ILE A 1 97 ? -0.586 1.264 9.401 1.00 98.19 97 ILE A CA 1
ATOM 806 C C . ILE A 1 97 ? -0.785 -0.046 10.176 1.00 98.19 97 ILE A C 1
ATOM 808 O O . ILE A 1 97 ? -1.673 -0.819 9.826 1.00 98.19 97 ILE A O 1
ATOM 812 N N . ILE A 1 98 ? 0.003 -0.295 11.227 1.00 98.50 98 ILE A N 1
ATOM 813 C CA . ILE A 1 98 ? -0.131 -1.487 12.082 1.00 98.50 98 ILE A CA 1
ATOM 814 C C . ILE A 1 98 ? -1.459 -1.467 12.843 1.00 98.50 98 ILE A C 1
ATOM 816 O O . ILE A 1 98 ? -2.154 -2.482 12.879 1.00 98.50 98 ILE A O 1
ATOM 820 N N . ASP A 1 99 ? -1.841 -0.319 13.404 1.00 98.25 99 ASP A N 1
ATOM 821 C CA . ASP A 1 99 ? -3.111 -0.160 14.113 1.00 98.25 99 ASP A CA 1
ATOM 822 C C . ASP A 1 99 ? -4.295 -0.452 13.172 1.00 98.25 99 ASP A C 1
ATOM 824 O O . ASP A 1 99 ? -5.209 -1.190 13.539 1.00 98.25 99 ASP A O 1
ATOM 828 N N . ALA A 1 100 ? -4.247 0.032 11.924 1.00 97.12 100 ALA A N 1
ATOM 829 C CA . ALA A 1 100 ? -5.238 -0.316 10.906 1.00 97.12 100 ALA A CA 1
ATOM 830 C C . ALA A 1 100 ? -5.222 -1.813 10.552 1.00 97.12 100 ALA A C 1
ATOM 832 O O . ALA A 1 100 ? -6.275 -2.445 10.475 1.00 97.12 100 ALA A O 1
ATOM 833 N N . GLN A 1 101 ? -4.033 -2.395 10.363 1.00 98.19 101 GLN A N 1
ATOM 834 C CA . GLN A 1 101 ? -3.869 -3.806 10.006 1.00 98.19 101 GLN A CA 1
ATOM 835 C C . GLN A 1 101 ? -4.451 -4.739 11.073 1.00 98.19 101 GLN A C 1
ATOM 837 O O . GLN A 1 101 ? -5.067 -5.747 10.728 1.00 98.19 101 GLN A O 1
ATOM 842 N N . ASN A 1 102 ? -4.293 -4.397 12.355 1.00 98.50 102 ASN A N 1
ATOM 843 C CA . ASN A 1 102 ? -4.874 -5.149 13.466 1.00 98.50 102 ASN A CA 1
ATOM 844 C C . ASN A 1 102 ? -6.404 -5.157 13.395 1.00 98.50 102 ASN A C 1
ATOM 846 O O . ASN A 1 102 ? -7.008 -6.221 13.501 1.00 98.50 102 ASN A O 1
ATOM 850 N N . ILE A 1 103 ? -7.020 -4.008 13.110 1.00 97.31 103 ILE A N 1
ATOM 851 C CA . ILE A 1 103 ? -8.473 -3.924 12.937 1.00 97.31 103 ILE A CA 1
ATOM 852 C C . ILE A 1 103 ? -8.927 -4.752 11.727 1.00 97.31 103 ILE A C 1
ATOM 854 O O . ILE A 1 103 ? -9.834 -5.569 11.844 1.00 97.31 103 ILE A O 1
ATOM 858 N N . PHE A 1 104 ? -8.273 -4.622 10.568 1.00 96.25 104 PHE A N 1
ATOM 859 C CA . PHE A 1 104 ? -8.627 -5.432 9.395 1.00 96.25 104 PHE A CA 1
ATOM 860 C C . PHE A 1 104 ? -8.441 -6.935 9.628 1.00 96.25 104 PHE A C 1
ATOM 862 O O . PHE A 1 104 ? -9.131 -7.750 9.016 1.00 96.25 104 PHE A O 1
ATOM 869 N N . LYS A 1 105 ? -7.513 -7.320 10.509 1.00 97.56 105 LYS A N 1
ATOM 870 C CA . LYS A 1 105 ? -7.340 -8.705 10.946 1.00 97.56 105 LYS A CA 1
ATOM 871 C C . LYS A 1 105 ? -8.511 -9.185 11.799 1.00 97.56 105 LYS A C 1
ATOM 873 O O . LYS A 1 105 ? -9.016 -10.271 11.536 1.00 97.56 105 LYS A O 1
ATOM 878 N N . GLU A 1 106 ? -8.948 -8.391 12.771 1.00 97.81 106 GLU A N 1
ATOM 879 C CA . GLU A 1 106 ? -10.118 -8.689 13.612 1.00 97.81 106 GLU A CA 1
ATOM 880 C C . GLU A 1 106 ? -11.409 -8.789 12.781 1.00 97.81 106 GLU A C 1
ATOM 882 O O . GLU A 1 106 ? -12.220 -9.687 12.994 1.00 97.81 106 GLU A O 1
ATOM 887 N N . GLU A 1 107 ? -11.543 -7.939 11.762 1.00 95.50 107 GLU A N 1
ATOM 888 C CA . GLU A 1 107 ? -12.694 -7.883 10.849 1.00 95.50 107 GLU A CA 1
ATOM 889 C C . GLU A 1 107 ? -12.618 -8.894 9.683 1.00 95.50 107 GLU A C 1
ATOM 891 O O . GLU A 1 107 ? -13.511 -8.944 8.841 1.00 95.50 107 GLU A O 1
ATOM 896 N N . ASN A 1 108 ? -11.563 -9.717 9.603 1.00 95.94 108 ASN A N 1
ATOM 897 C CA . ASN A 1 108 ? -11.316 -10.675 8.510 1.00 95.94 108 ASN A CA 1
ATOM 898 C C . ASN A 1 108 ? -11.264 -10.049 7.096 1.00 95.94 108 ASN A C 1
ATOM 900 O O . ASN A 1 108 ? -11.545 -10.705 6.092 1.00 95.94 108 ASN A O 1
ATOM 904 N N . LEU A 1 109 ? -10.835 -8.791 7.006 1.00 92.12 109 LEU A N 1
ATOM 905 C CA . LEU A 1 109 ? -10.667 -8.025 5.771 1.00 92.12 109 LEU A CA 1
ATOM 906 C C . LEU A 1 109 ? -9.269 -8.264 5.178 1.00 92.12 109 LEU A C 1
ATOM 908 O O . LEU A 1 109 ? -8.324 -7.505 5.396 1.00 92.12 109 LEU A O 1
ATOM 912 N N . ILE A 1 110 ? -9.098 -9.405 4.503 1.00 93.94 110 ILE A N 1
ATOM 913 C CA . ILE A 1 110 ? -7.776 -9.892 4.065 1.00 93.94 110 ILE A CA 1
ATOM 914 C C . ILE A 1 110 ? -7.139 -8.969 3.012 1.00 93.94 110 ILE A C 1
ATOM 916 O O . ILE A 1 110 ? -5.927 -8.753 3.043 1.00 93.94 110 ILE A O 1
ATOM 920 N N . SER A 1 111 ? -7.925 -8.416 2.091 1.00 91.50 111 SER A N 1
ATOM 921 C CA . SER A 1 111 ? -7.438 -7.553 1.006 1.00 91.50 111 SER A CA 1
ATOM 922 C C . SER A 1 111 ? -6.817 -6.269 1.556 1.00 91.50 111 SER A C 1
ATOM 924 O O . SER A 1 111 ? -5.729 -5.862 1.148 1.00 91.50 111 SER A O 1
ATOM 926 N N . GLU A 1 112 ? -7.460 -5.688 2.563 1.00 92.31 112 GLU A N 1
ATOM 927 C CA . GLU A 1 112 ? -7.014 -4.517 3.303 1.00 92.31 112 GLU A CA 1
ATOM 928 C C . GLU A 1 112 ? -5.781 -4.832 4.157 1.00 92.31 112 GLU A C 1
ATOM 930 O O . GLU A 1 112 ? -4.834 -4.046 4.179 1.00 92.31 112 GLU A O 1
ATOM 935 N N . GLN A 1 113 ? -5.714 -6.016 4.781 1.00 95.88 113 GLN A N 1
ATOM 936 C CA . GLN A 1 113 ? -4.495 -6.460 5.469 1.00 95.88 113 GLN A CA 1
ATOM 937 C C . GLN A 1 113 ? -3.291 -6.540 4.523 1.00 95.88 113 GLN A C 1
ATOM 939 O O . GLN A 1 113 ? -2.178 -6.209 4.930 1.00 95.88 113 GLN A O 1
ATOM 944 N N . ILE A 1 114 ? -3.494 -6.989 3.281 1.00 95.50 114 ILE A N 1
ATOM 945 C CA . ILE A 1 114 ? -2.431 -7.047 2.269 1.00 95.50 114 ILE A CA 1
ATOM 946 C C . ILE A 1 114 ? -2.058 -5.636 1.793 1.00 95.50 114 ILE A C 1
ATOM 948 O O . ILE A 1 114 ? 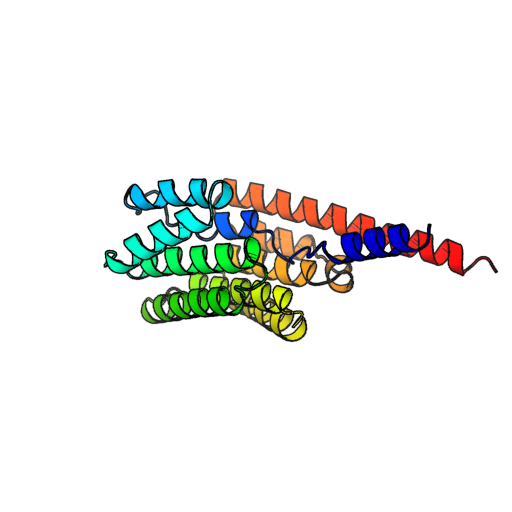-0.884 -5.347 1.568 1.00 95.50 114 ILE A O 1
ATOM 952 N N . LEU A 1 115 ? -3.027 -4.727 1.689 1.00 93.81 115 LEU A N 1
ATOM 953 C CA . LEU A 1 115 ? -2.752 -3.323 1.389 1.00 93.81 115 LEU A CA 1
ATOM 954 C C . LEU A 1 115 ? -1.899 -2.659 2.485 1.00 93.81 115 LEU A C 1
ATOM 956 O O . LEU A 1 115 ? -0.997 -1.883 2.167 1.00 93.81 115 LEU A O 1
ATOM 960 N N . CYS A 1 116 ? -2.108 -3.011 3.759 1.00 96.75 116 CYS A N 1
ATOM 961 C CA . CYS A 1 116 ? -1.221 -2.594 4.848 1.00 96.75 116 CYS A CA 1
ATOM 962 C C . CYS A 1 116 ? 0.222 -3.081 4.643 1.00 96.75 116 CYS A C 1
ATOM 964 O O . CYS A 1 116 ? 1.148 -2.326 4.929 1.00 96.75 116 CYS A O 1
ATOM 966 N N . ASP A 1 117 ? 0.434 -4.302 4.134 1.00 97.25 117 ASP A N 1
ATOM 967 C CA . ASP A 1 117 ? 1.781 -4.809 3.825 1.00 97.25 117 ASP A CA 1
ATOM 968 C C . ASP A 1 117 ? 2.480 -3.920 2.789 1.00 97.25 117 ASP A C 1
ATOM 970 O O . ASP A 1 117 ? 3.594 -3.449 3.020 1.00 97.25 117 ASP A O 1
ATOM 974 N N . ILE A 1 118 ? 1.781 -3.563 1.709 1.00 96.00 118 ILE A N 1
ATOM 975 C CA . ILE A 1 118 ? 2.293 -2.621 0.703 1.00 96.00 118 ILE A CA 1
ATOM 976 C C . ILE A 1 118 ? 2.650 -1.277 1.353 1.00 96.00 118 ILE A C 1
ATOM 978 O O . ILE A 1 118 ? 3.745 -0.759 1.149 1.00 96.00 118 ILE A O 1
ATOM 982 N N . LEU A 1 119 ? 1.770 -0.719 2.185 1.00 95.81 119 LEU A N 1
ATOM 983 C CA . LEU A 1 119 ? 2.028 0.563 2.842 1.00 95.81 119 LEU A CA 1
ATOM 984 C C . LEU A 1 119 ? 3.224 0.508 3.802 1.00 95.81 119 LEU A C 1
ATOM 986 O O . LEU A 1 119 ? 4.041 1.430 3.787 1.00 95.81 119 LEU A O 1
ATOM 990 N N . LYS A 1 120 ? 3.403 -0.575 4.571 1.00 97.56 120 LYS A N 1
ATOM 991 C CA . LYS A 1 120 ? 4.622 -0.775 5.377 1.00 97.56 120 LYS A CA 1
ATOM 992 C C . LYS A 1 120 ? 5.870 -0.785 4.496 1.00 97.56 120 LYS A C 1
ATOM 994 O O . LYS A 1 120 ? 6.863 -0.159 4.861 1.00 97.56 120 LYS A O 1
ATOM 999 N N . GLY A 1 121 ? 5.806 -1.424 3.326 1.00 96.56 121 GLY A N 1
ATOM 1000 C CA . GLY A 1 121 ? 6.894 -1.411 2.350 1.00 96.56 121 GLY A CA 1
ATOM 1001 C C . GLY A 1 121 ? 7.322 0.008 1.959 1.00 96.56 121 GLY A C 1
ATOM 1002 O O . GLY A 1 121 ? 8.513 0.315 2.007 1.00 96.56 121 GLY A O 1
ATOM 1003 N N . THR A 1 122 ? 6.365 0.912 1.715 1.00 94.88 122 THR A N 1
ATOM 1004 C CA . THR A 1 122 ? 6.670 2.325 1.392 1.00 94.88 122 THR A CA 1
ATOM 1005 C C . THR A 1 122 ? 7.318 3.084 2.553 1.00 94.88 122 THR A C 1
ATOM 1007 O O . THR A 1 122 ? 8.125 3.991 2.337 1.00 94.88 122 THR A O 1
ATOM 1010 N N . VAL A 1 123 ? 7.009 2.707 3.799 1.00 96.44 123 VAL A N 1
ATOM 1011 C CA . VAL A 1 123 ? 7.655 3.277 4.991 1.00 96.44 123 VAL A CA 1
ATOM 1012 C C . VAL A 1 123 ? 9.082 2.752 5.138 1.00 96.44 123 VAL A C 1
ATOM 1014 O O . VAL A 1 123 ? 9.991 3.536 5.408 1.00 96.44 123 VAL A O 1
ATOM 1017 N N . PHE A 1 124 ? 9.313 1.456 4.914 1.00 96.81 124 PHE A N 1
ATOM 1018 C CA . PHE A 1 124 ? 10.664 0.885 4.930 1.00 96.81 124 PHE A CA 1
ATOM 1019 C C . PHE A 1 124 ? 11.546 1.460 3.823 1.00 96.81 124 PHE A C 1
ATOM 1021 O O . PHE A 1 124 ? 12.702 1.795 4.074 1.00 96.81 124 PHE A O 1
ATOM 1028 N N . GLU A 1 125 ? 10.984 1.697 2.640 1.00 94.06 125 GLU A N 1
ATOM 1029 C CA . GLU A 1 125 ? 11.658 2.426 1.570 1.00 94.06 125 GLU A CA 1
ATOM 1030 C C . GLU A 1 125 ? 12.057 3.838 2.023 1.00 94.06 125 GLU A C 1
ATOM 1032 O O . GLU A 1 125 ? 13.219 4.225 1.893 1.00 94.06 125 GLU A O 1
ATOM 1037 N N . LYS A 1 126 ? 11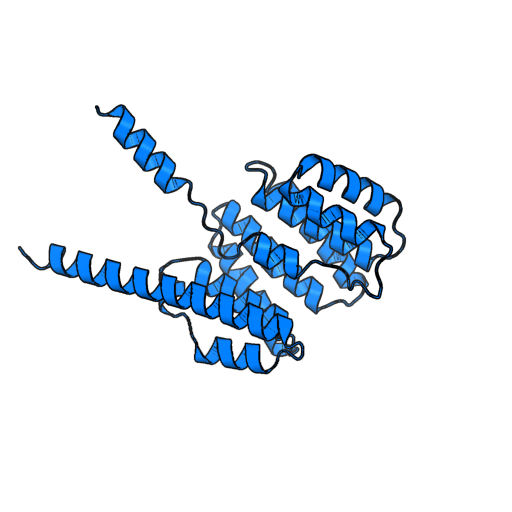.148 4.572 2.686 1.00 91.81 126 LYS A N 1
ATOM 1038 C CA . LYS A 1 126 ? 11.459 5.880 3.291 1.00 91.81 126 LYS A CA 1
ATOM 1039 C C . LYS A 1 126 ? 12.563 5.818 4.351 1.00 91.81 126 LYS A C 1
ATOM 1041 O O . LYS A 1 126 ? 13.231 6.822 4.633 1.00 91.81 126 LYS A O 1
ATOM 1046 N N . MET A 1 127 ? 12.701 4.682 5.024 1.00 93.44 127 MET A N 1
ATOM 1047 C CA . MET A 1 127 ? 13.750 4.424 6.012 1.00 93.44 127 MET A CA 1
ATOM 1048 C C . MET A 1 127 ? 15.083 4.025 5.366 1.00 93.44 127 MET A C 1
ATOM 1050 O O . MET A 1 127 ? 16.091 3.995 6.065 1.00 93.44 127 MET A O 1
ATOM 1054 N N . GLY A 1 128 ? 15.107 3.753 4.058 1.00 91.62 128 GLY A N 1
ATOM 1055 C CA . GLY A 1 128 ? 16.263 3.197 3.354 1.00 91.62 128 GLY A CA 1
ATOM 1056 C C . GLY A 1 128 ? 16.430 1.684 3.540 1.00 91.62 128 GLY A C 1
ATOM 1057 O O . GLY A 1 128 ? 17.428 1.125 3.092 1.00 91.62 128 GLY A O 1
ATOM 1058 N N . ASP A 1 129 ? 15.468 1.003 4.171 1.00 94.94 129 ASP A N 1
ATOM 1059 C CA . ASP A 1 129 ? 15.468 -0.452 4.349 1.00 94.94 129 ASP A CA 1
ATOM 1060 C C . ASP A 1 129 ? 14.793 -1.131 3.150 1.00 94.94 129 ASP A C 1
ATOM 1062 O O . ASP A 1 129 ? 13.654 -1.605 3.201 1.00 94.94 129 ASP A O 1
ATOM 1066 N N . LEU A 1 130 ? 15.514 -1.146 2.027 1.00 93.00 130 LEU A N 1
ATOM 1067 C CA . LEU A 1 130 ? 15.013 -1.700 0.768 1.00 93.00 130 LEU A CA 1
ATOM 1068 C C . LEU A 1 130 ? 14.758 -3.213 0.849 1.00 93.00 130 LEU A C 1
ATOM 1070 O O . LEU A 1 130 ? 13.902 -3.718 0.131 1.00 93.00 130 LEU A O 1
ATOM 1074 N N . ILE A 1 131 ? 15.457 -3.932 1.735 1.00 94.44 131 ILE A N 1
ATOM 1075 C CA . ILE A 1 131 ? 15.278 -5.380 1.917 1.00 94.44 131 ILE A CA 1
ATOM 1076 C C . ILE A 1 131 ? 13.911 -5.657 2.542 1.00 94.44 131 ILE A C 1
ATOM 1078 O O . ILE A 1 131 ? 13.159 -6.498 2.044 1.00 94.44 131 ILE A O 1
ATOM 1082 N N . ARG A 1 132 ? 13.557 -4.938 3.617 1.00 96.25 132 ARG A N 1
ATOM 1083 C CA . ARG A 1 132 ? 12.222 -5.072 4.212 1.00 96.25 132 ARG A CA 1
ATOM 1084 C C . ARG A 1 132 ? 11.137 -4.569 3.275 1.00 96.25 132 ARG A C 1
ATOM 1086 O O . ARG A 1 132 ? 10.101 -5.219 3.183 1.00 96.25 132 ARG A O 1
ATOM 1093 N N . ALA A 1 133 ? 11.381 -3.477 2.551 1.00 96.12 133 ALA A N 1
ATOM 1094 C CA . ALA A 1 133 ? 10.442 -2.989 1.546 1.00 96.12 133 ALA A CA 1
ATOM 1095 C C . ALA A 1 133 ? 10.153 -4.055 0.474 1.00 96.12 133 ALA A C 1
ATOM 1097 O O . ALA A 1 133 ? 8.994 -4.380 0.222 1.00 96.12 133 ALA A O 1
ATOM 1098 N N . GLU A 1 134 ? 11.196 -4.674 -0.091 1.00 94.69 134 GLU A N 1
ATOM 1099 C CA . GLU A 1 134 ? 11.051 -5.749 -1.076 1.00 94.69 134 GLU A CA 1
ATOM 1100 C C . GLU A 1 134 ? 10.277 -6.942 -0.514 1.00 94.69 134 GLU A C 1
ATOM 1102 O O . GLU A 1 134 ? 9.402 -7.490 -1.188 1.00 94.69 134 GLU A O 1
ATOM 1107 N N . MET A 1 135 ? 10.584 -7.340 0.722 1.00 96.56 135 MET A N 1
ATOM 1108 C CA . MET A 1 135 ? 9.907 -8.445 1.389 1.00 96.56 135 MET A CA 1
ATOM 1109 C C . MET A 1 135 ? 8.410 -8.166 1.562 1.00 96.56 135 MET A C 1
ATOM 1111 O O . MET A 1 135 ? 7.598 -9.031 1.237 1.00 96.56 135 MET A O 1
ATOM 1115 N N . GLU A 1 136 ? 8.039 -6.971 2.025 1.00 97.62 136 GLU A N 1
ATOM 1116 C CA . GLU A 1 136 ? 6.638 -6.564 2.175 1.00 97.62 136 GLU A CA 1
ATOM 1117 C C . GLU A 1 136 ? 5.911 -6.559 0.821 1.00 97.62 136 GLU A C 1
ATOM 1119 O O . GLU A 1 136 ? 4.860 -7.188 0.680 1.00 97.62 136 GLU A O 1
ATOM 1124 N N . TYR A 1 137 ? 6.500 -5.954 -0.217 1.00 96.50 137 TYR A N 1
ATOM 1125 C CA . TYR A 1 137 ? 5.895 -5.913 -1.552 1.00 96.50 137 TYR A CA 1
ATOM 1126 C C . TYR A 1 137 ? 5.751 -7.307 -2.179 1.00 96.50 137 TYR A C 1
ATOM 1128 O O . TYR A 1 137 ? 4.720 -7.630 -2.777 1.00 96.50 137 TYR A O 1
ATOM 1136 N N . LYS A 1 138 ? 6.766 -8.167 -2.030 1.00 95.25 138 LYS A N 1
ATOM 1137 C CA . LYS A 1 138 ? 6.730 -9.556 -2.502 1.00 95.25 138 LYS A CA 1
ATOM 1138 C C . LYS A 1 138 ? 5.651 -10.356 -1.787 1.00 95.25 138 LYS A C 1
ATOM 1140 O O . LYS A 1 138 ? 4.848 -11.009 -2.449 1.00 95.25 138 LYS A O 1
ATOM 1145 N N . ASN A 1 139 ? 5.611 -10.292 -0.460 1.00 95.88 139 ASN A N 1
ATOM 1146 C CA . ASN A 1 139 ? 4.618 -11.014 0.325 1.00 95.88 139 ASN A CA 1
ATOM 1147 C C . ASN A 1 139 ? 3.203 -10.553 -0.022 1.00 95.88 139 ASN A C 1
ATOM 1149 O O . ASN A 1 139 ? 2.325 -11.395 -0.212 1.00 95.88 139 ASN A O 1
ATOM 1153 N N . ALA A 1 140 ? 2.994 -9.244 -0.170 1.00 96.25 140 ALA A N 1
ATOM 1154 C CA . ALA A 1 140 ? 1.702 -8.701 -0.549 1.00 96.25 140 ALA A CA 1
ATOM 1155 C C . ALA A 1 140 ? 1.238 -9.221 -1.915 1.00 96.25 140 ALA A C 1
ATOM 1157 O O . ALA A 1 140 ? 0.117 -9.715 -2.048 1.00 96.25 140 ALA A O 1
ATOM 1158 N N . TYR A 1 141 ? 2.126 -9.185 -2.911 1.00 96.38 141 TYR A N 1
ATOM 1159 C CA . TYR A 1 141 ? 1.855 -9.692 -4.252 1.00 96.38 141 TYR A CA 1
ATOM 1160 C C . TYR A 1 141 ? 1.447 -11.174 -4.259 1.00 96.38 141 TYR A C 1
ATOM 1162 O O . TYR A 1 141 ? 0.390 -11.530 -4.787 1.00 96.38 141 TYR A O 1
ATOM 1170 N N . GLU A 1 142 ? 2.262 -12.037 -3.648 1.00 95.88 142 GLU A N 1
ATOM 1171 C CA . GLU A 1 142 ? 2.024 -13.485 -3.645 1.00 95.88 142 GLU A CA 1
ATOM 1172 C C . GLU A 1 142 ? 0.750 -13.846 -2.866 1.00 95.88 142 GLU A C 1
ATOM 1174 O O . GLU A 1 142 ? -0.051 -14.673 -3.313 1.00 95.88 142 GLU A O 1
ATOM 1179 N N . ARG A 1 143 ? 0.517 -13.188 -1.720 1.00 96.56 143 ARG A N 1
ATOM 1180 C CA . ARG A 1 143 ? -0.704 -13.378 -0.924 1.00 96.56 143 ARG A CA 1
ATOM 1181 C C . ARG A 1 143 ? -1.945 -12.970 -1.705 1.00 96.56 143 ARG A C 1
ATOM 1183 O O . ARG A 1 143 ? -2.895 -13.747 -1.741 1.00 96.56 143 ARG A O 1
ATOM 1190 N N . ALA A 1 144 ? -1.930 -11.800 -2.344 1.00 95.50 144 ALA A N 1
ATOM 1191 C CA . ALA A 1 144 ? -3.068 -11.300 -3.110 1.00 95.50 144 ALA A CA 1
ATOM 1192 C C . ALA A 1 144 ? -3.398 -12.211 -4.297 1.00 95.50 144 ALA A C 1
ATOM 1194 O O . ALA A 1 144 ? -4.563 -12.540 -4.514 1.00 95.50 144 ALA A O 1
ATOM 1195 N N . LYS A 1 145 ? -2.383 -12.701 -5.021 1.00 94.69 145 LYS A N 1
ATOM 1196 C CA . LYS A 1 145 ? -2.593 -13.675 -6.103 1.00 94.69 145 LYS A CA 1
ATOM 1197 C C . LYS A 1 145 ? -3.222 -14.967 -5.619 1.00 94.69 145 LYS A C 1
ATOM 1199 O O . LYS A 1 145 ? -4.142 -15.462 -6.260 1.00 94.69 145 LYS A O 1
ATOM 1204 N N . LYS A 1 146 ? -2.759 -15.497 -4.485 1.00 95.31 146 LYS A N 1
ATOM 1205 C CA . LYS A 1 146 ? -3.276 -16.752 -3.924 1.00 95.31 146 LYS A CA 1
ATOM 1206 C C . LYS A 1 146 ? -4.779 -16.697 -3.632 1.00 95.31 146 LYS A C 1
ATOM 1208 O O . LYS A 1 146 ? -5.444 -17.725 -3.718 1.00 95.31 146 LYS A O 1
ATOM 1213 N N . ILE A 1 147 ? -5.301 -15.522 -3.287 1.00 94.31 147 ILE A N 1
ATOM 1214 C CA . ILE A 1 147 ? -6.719 -15.315 -2.959 1.00 94.31 147 ILE A CA 1
ATOM 1215 C C . ILE A 1 147 ? -7.509 -14.625 -4.081 1.00 94.31 147 ILE A C 1
ATOM 1217 O O . ILE A 1 147 ? -8.659 -14.260 -3.868 1.00 94.31 147 ILE A O 1
ATOM 1221 N N . ASN A 1 148 ? -6.917 -14.463 -5.270 1.00 92.56 148 ASN A N 1
ATOM 1222 C CA . ASN A 1 148 ? -7.525 -13.790 -6.424 1.00 92.56 148 ASN A CA 1
ATOM 1223 C C . ASN A 1 148 ? -7.914 -12.317 -6.181 1.00 92.56 148 ASN A C 1
ATOM 1225 O O . ASN A 1 148 ? -8.815 -11.783 -6.825 1.00 92.56 148 ASN A O 1
ATOM 1229 N N . GLU A 1 149 ? -7.196 -11.623 -5.299 1.00 90.88 149 GLU A N 1
ATOM 1230 C CA . GLU A 1 149 ? -7.379 -10.191 -5.044 1.00 90.88 149 GLU A CA 1
ATOM 1231 C C . GLU A 1 149 ? -6.561 -9.351 -6.028 1.00 90.88 149 GLU A C 1
ATOM 1233 O O . GLU A 1 149 ? -5.534 -8.746 -5.707 1.00 90.88 149 GLU A O 1
ATOM 1238 N N . PHE A 1 150 ? -7.008 -9.343 -7.285 1.00 88.81 150 PHE A N 1
ATOM 1239 C CA . PHE A 1 150 ? -6.226 -8.846 -8.422 1.00 88.81 150 PHE A CA 1
ATOM 1240 C C . PHE A 1 150 ? -5.873 -7.359 -8.350 1.00 88.81 150 PHE A C 1
ATOM 1242 O O . PHE A 1 150 ? -4.814 -6.963 -8.834 1.00 88.81 150 PHE A O 1
ATOM 1249 N N . LYS A 1 151 ? -6.720 -6.532 -7.723 1.00 86.50 151 LYS A N 1
ATOM 1250 C CA . LYS A 1 151 ? -6.433 -5.099 -7.540 1.00 86.50 151 LYS A CA 1
ATOM 1251 C C . LYS A 1 151 ? -5.197 -4.901 -6.664 1.00 86.50 151 LYS A C 1
ATOM 1253 O O . LYS A 1 151 ? -4.288 -4.168 -7.037 1.00 86.50 151 LYS A O 1
ATOM 1258 N N . VAL A 1 152 ? -5.154 -5.582 -5.521 1.00 89.50 152 VAL A N 1
ATOM 1259 C CA . VAL A 1 152 ? -4.049 -5.464 -4.563 1.00 89.50 152 VAL A CA 1
ATOM 1260 C C . VAL A 1 152 ? -2.810 -6.194 -5.085 1.00 89.50 152 VAL A C 1
ATOM 1262 O O . VAL A 1 152 ? -1.698 -5.693 -4.935 1.00 89.50 152 VAL A O 1
ATOM 1265 N N . ALA A 1 153 ? -2.991 -7.314 -5.795 1.00 93.12 153 ALA A N 1
ATOM 1266 C CA . ALA A 1 153 ? -1.902 -7.999 -6.489 1.00 93.12 153 ALA A CA 1
ATOM 1267 C C . ALA A 1 153 ? -1.226 -7.085 -7.518 1.00 93.12 153 ALA A C 1
ATOM 1269 O O . ALA A 1 153 ? -0.005 -6.977 -7.535 1.00 93.12 153 ALA A O 1
ATOM 1270 N N . PHE A 1 154 ? -2.000 -6.384 -8.347 1.00 91.81 154 PHE A N 1
ATOM 1271 C CA . PHE A 1 154 ? -1.451 -5.460 -9.335 1.00 91.81 154 PHE A CA 1
ATOM 1272 C C . PHE A 1 154 ? -0.604 -4.355 -8.685 1.00 91.81 154 PHE A C 1
ATOM 1274 O O . PHE A 1 154 ? 0.502 -4.075 -9.136 1.00 91.81 154 PHE A O 1
ATOM 1281 N N . ILE A 1 155 ? -1.070 -3.776 -7.580 1.00 90.62 155 ILE A N 1
ATOM 1282 C CA . ILE A 1 155 ? -0.337 -2.714 -6.878 1.00 90.62 155 ILE A CA 1
ATOM 1283 C C . ILE A 1 155 ? 0.922 -3.257 -6.195 1.00 90.62 155 ILE A C 1
ATOM 1285 O O . ILE A 1 155 ? 1.979 -2.637 -6.283 1.00 90.62 155 ILE A O 1
ATOM 1289 N N . GLY A 1 156 ? 0.846 -4.445 -5.588 1.00 92.50 156 GLY A N 1
ATOM 1290 C CA . GLY A 1 156 ? 2.022 -5.135 -5.060 1.00 92.50 156 GLY A CA 1
ATOM 1291 C C . GLY A 1 156 ? 3.058 -5.424 -6.152 1.00 92.50 156 GLY A C 1
ATOM 1292 O O . GLY A 1 156 ? 4.251 -5.241 -5.925 1.00 92.50 156 GLY A O 1
ATOM 1293 N N . LEU A 1 157 ? 2.620 -5.807 -7.357 1.00 93.06 157 LEU A N 1
ATOM 1294 C CA . LEU A 1 157 ? 3.499 -6.006 -8.512 1.00 93.06 157 LEU A CA 1
ATOM 1295 C C . LEU A 1 157 ? 4.209 -4.707 -8.914 1.00 93.06 157 LEU A C 1
ATOM 1297 O O . LEU A 1 157 ? 5.430 -4.713 -9.072 1.00 93.06 157 LEU A O 1
ATOM 1301 N N . LEU A 1 158 ? 3.468 -3.599 -9.042 1.00 91.75 158 LEU A N 1
ATOM 1302 C CA . LEU A 1 158 ? 4.052 -2.289 -9.355 1.00 91.75 158 LEU A CA 1
ATOM 1303 C C . LEU A 1 158 ? 5.094 -1.882 -8.309 1.00 91.75 158 LEU A C 1
ATOM 1305 O O . LEU A 1 158 ? 6.228 -1.580 -8.672 1.00 91.75 158 LEU A O 1
ATOM 1309 N N . ALA A 1 159 ? 4.758 -1.987 -7.020 1.00 92.50 159 ALA A N 1
ATOM 1310 C CA . ALA A 1 159 ? 5.665 -1.637 -5.928 1.00 92.50 159 ALA A CA 1
ATOM 1311 C C . ALA A 1 159 ? 6.987 -2.421 -5.982 1.00 92.50 159 ALA A C 1
ATOM 1313 O O . ALA A 1 159 ? 8.067 -1.866 -5.787 1.00 92.50 159 ALA A O 1
ATOM 1314 N N . ARG A 1 160 ? 6.932 -3.719 -6.312 1.00 92.25 160 ARG A N 1
ATOM 1315 C CA . ARG A 1 160 ? 8.144 -4.535 -6.492 1.00 92.25 160 ARG A CA 1
ATOM 1316 C C . ARG A 1 160 ? 9.012 -4.036 -7.641 1.00 92.25 160 ARG A C 1
ATOM 1318 O O . ARG A 1 160 ? 10.237 -4.025 -7.510 1.00 92.25 160 ARG A O 1
ATOM 1325 N N . TYR A 1 161 ? 8.395 -3.678 -8.765 1.00 89.69 161 TYR A N 1
ATOM 1326 C CA . TYR A 1 161 ? 9.119 -3.205 -9.940 1.00 89.69 161 TYR A CA 1
ATOM 1327 C C . TYR A 1 161 ? 9.729 -1.826 -9.739 1.00 89.69 161 TYR A C 1
ATOM 1329 O O . TYR A 1 161 ? 10.859 -1.592 -10.163 1.00 89.69 161 TYR A O 1
ATOM 1337 N N . ASP A 1 162 ? 9.006 -0.944 -9.063 1.00 89.06 162 ASP A N 1
ATOM 1338 C CA . ASP A 1 162 ? 9.412 0.441 -8.887 1.00 89.06 162 ASP A CA 1
ATOM 1339 C C . ASP A 1 162 ? 10.440 0.643 -7.766 1.00 89.06 162 ASP A C 1
ATOM 1341 O O . ASP A 1 162 ? 11.116 1.670 -7.767 1.00 89.06 162 ASP A O 1
ATOM 1345 N N . LEU A 1 163 ? 10.619 -0.340 -6.870 1.00 89.56 163 LEU A N 1
ATOM 1346 C CA . LEU A 1 163 ? 11.553 -0.271 -5.737 1.00 89.56 163 LEU A CA 1
ATOM 1347 C C . LEU A 1 163 ? 13.001 0.045 -6.148 1.00 89.56 163 LEU A C 1
ATOM 1349 O O . LEU A 1 163 ? 13.730 0.687 -5.396 1.00 89.56 163 LEU A O 1
ATOM 1353 N N . ASN A 1 164 ? 13.460 -0.440 -7.308 1.00 83.62 164 ASN A N 1
ATOM 1354 C CA . ASN A 1 164 ? 14.793 -0.111 -7.809 1.00 83.62 164 ASN A CA 1
ATOM 1355 C C . ASN A 1 164 ? 14.918 -0.261 -9.336 1.00 83.62 164 ASN A C 1
ATOM 1357 O O . ASN A 1 164 ? 14.171 -0.991 -9.991 1.00 83.62 164 ASN A O 1
ATOM 1361 N N . ASN A 1 165 ? 15.943 0.381 -9.908 1.00 78.56 165 ASN A N 1
ATOM 1362 C CA . ASN A 1 165 ? 16.177 0.397 -11.357 1.00 78.56 165 ASN A CA 1
ATOM 1363 C C . ASN A 1 165 ? 16.550 -0.974 -11.952 1.00 78.56 165 ASN A C 1
ATOM 1365 O O . ASN A 1 165 ? 16.528 -1.140 -13.171 1.00 78.56 165 ASN A O 1
ATOM 1369 N N . GLN A 1 166 ? 16.943 -1.962 -11.145 1.00 82.06 166 GLN A N 1
ATOM 1370 C CA . GLN A 1 166 ? 17.168 -3.318 -11.656 1.00 82.06 166 GLN A CA 1
ATOM 1371 C C . GLN A 1 166 ? 15.843 -4.058 -11.834 1.00 82.06 166 GLN A C 1
ATOM 1373 O O . GLN A 1 166 ? 15.668 -4.777 -12.820 1.00 82.06 166 GLN A O 1
ATOM 1378 N N . ASN A 1 167 ? 14.906 -3.855 -10.911 1.00 83.81 167 ASN A N 1
ATOM 1379 C CA . ASN A 1 167 ? 13.585 -4.454 -10.960 1.00 83.81 167 ASN A CA 1
ATOM 1380 C C . ASN A 1 167 ? 12.777 -3.872 -12.119 1.00 83.81 167 ASN A C 1
ATOM 1382 O O . ASN A 1 167 ? 12.215 -4.644 -12.891 1.00 83.81 167 ASN A O 1
ATOM 1386 N N . ILE A 1 168 ? 12.802 -2.552 -12.330 1.00 82.88 168 ILE A N 1
ATOM 1387 C CA . ILE A 1 168 ? 12.016 -1.923 -13.402 1.00 82.88 168 ILE A CA 1
ATOM 1388 C C . ILE A 1 168 ? 12.385 -2.419 -14.809 1.00 82.88 168 ILE A C 1
ATOM 1390 O O . ILE A 1 168 ? 11.536 -2.497 -15.691 1.00 82.88 168 ILE A O 1
ATOM 1394 N N . LYS A 1 169 ? 13.635 -2.845 -15.023 1.00 79.94 169 LYS A N 1
ATOM 1395 C CA . LYS A 1 169 ? 14.080 -3.445 -16.295 1.00 79.94 169 LYS A CA 1
ATOM 1396 C C . LYS A 1 169 ? 13.456 -4.810 -16.566 1.00 79.94 169 LYS A C 1
ATOM 1398 O O . LYS A 1 169 ? 13.450 -5.265 -17.704 1.00 79.94 169 LYS A O 1
ATOM 1403 N N . LYS A 1 170 ? 12.947 -5.464 -15.523 1.00 84.56 170 LYS A N 1
ATOM 1404 C CA . LYS A 1 170 ? 12.241 -6.747 -15.583 1.00 84.56 170 LYS A CA 1
ATOM 1405 C C . LYS A 1 170 ? 10.719 -6.564 -15.585 1.00 84.56 170 LYS A C 1
ATOM 1407 O O . LYS A 1 170 ? 10.012 -7.551 -15.390 1.00 84.56 170 LYS A O 1
ATOM 1412 N N . PHE A 1 171 ? 10.224 -5.331 -15.753 1.00 85.94 171 PHE A N 1
ATOM 1413 C CA . PHE A 1 171 ? 8.796 -5.025 -15.764 1.00 85.94 171 PHE A CA 1
ATOM 1414 C C . PHE A 1 171 ? 8.061 -5.863 -16.818 1.00 85.94 171 PHE A C 1
ATOM 1416 O O . PHE A 1 171 ? 8.324 -5.744 -18.015 1.00 85.94 171 PHE A O 1
ATOM 1423 N N . SER A 1 172 ? 7.146 -6.722 -16.364 1.00 88.38 172 SER A N 1
ATOM 1424 C CA . SER A 1 172 ? 6.387 -7.632 -17.220 1.00 88.38 172 SER A CA 1
ATOM 1425 C C . SER A 1 172 ? 5.035 -7.026 -17.586 1.00 88.38 172 SER A C 1
ATOM 1427 O O . SER A 1 172 ? 4.135 -6.899 -16.747 1.00 88.38 172 SER A O 1
ATOM 1429 N N . VAL A 1 173 ? 4.882 -6.667 -18.864 1.00 88.75 173 VAL A N 1
ATOM 1430 C CA . VAL A 1 173 ? 3.596 -6.211 -19.411 1.00 88.75 173 VAL A CA 1
ATOM 1431 C C . VAL A 1 173 ? 2.577 -7.336 -19.361 1.00 88.75 173 VAL A C 1
ATOM 1433 O O . VAL A 1 173 ? 1.462 -7.105 -18.911 1.00 88.75 173 VAL A O 1
ATOM 1436 N N . ASP A 1 174 ? 2.961 -8.548 -19.755 1.00 91.12 174 ASP A N 1
ATOM 1437 C CA . ASP A 1 174 ? 2.042 -9.686 -19.831 1.00 91.12 174 ASP A CA 1
ATOM 1438 C C . ASP A 1 174 ? 1.462 -10.035 -18.457 1.00 91.12 174 ASP A C 1
ATOM 1440 O O . ASP A 1 174 ? 0.252 -10.216 -18.311 1.00 91.12 174 ASP A O 1
ATOM 1444 N N . GLU A 1 175 ? 2.306 -10.045 -17.421 1.00 91.75 175 GLU A N 1
ATOM 1445 C CA . GLU A 1 175 ? 1.867 -10.281 -16.042 1.00 91.75 175 GLU A CA 1
ATOM 1446 C C . GLU A 1 175 ? 0.943 -9.156 -15.555 1.00 91.75 175 GLU A C 1
ATOM 1448 O O . GLU A 1 175 ? -0.113 -9.422 -14.975 1.00 91.75 175 GLU A O 1
ATOM 1453 N N . SER A 1 176 ? 1.282 -7.900 -15.865 1.00 91.94 176 SER A N 1
ATOM 1454 C CA . SER A 1 176 ? 0.455 -6.738 -15.528 1.00 91.94 176 SER A CA 1
ATOM 1455 C C . SER A 1 176 ? -0.916 -6.795 -16.211 1.00 91.94 176 SER A C 1
ATOM 1457 O O . SER A 1 176 ? -1.945 -6.646 -15.556 1.00 91.94 176 SER A O 1
ATOM 1459 N N . VAL A 1 177 ? -0.951 -7.058 -17.519 1.00 91.81 177 VAL A N 1
ATOM 1460 C CA . VAL A 1 177 ? -2.180 -7.159 -18.319 1.00 91.81 177 VAL A CA 1
ATOM 1461 C C . VAL A 1 177 ? -3.047 -8.318 -17.835 1.00 91.81 177 VAL A C 1
ATOM 1463 O O . VAL A 1 177 ? -4.261 -8.156 -17.709 1.00 91.81 177 VAL A O 1
ATOM 1466 N N . SER A 1 178 ? -2.439 -9.460 -17.499 1.00 93.00 178 SER A N 1
ATOM 1467 C CA . SER A 1 178 ? -3.160 -10.603 -16.939 1.00 93.00 178 SER A CA 1
ATOM 1468 C C . SER A 1 178 ? -3.883 -10.247 -15.638 1.00 93.00 178 SER A C 1
ATOM 1470 O O . SER A 1 178 ? -5.019 -10.675 -15.449 1.00 93.00 178 SER A O 1
ATOM 1472 N N . LEU A 1 179 ? -3.261 -9.467 -14.748 1.00 91.88 179 LEU A N 1
ATOM 1473 C CA . LEU A 1 179 ? -3.903 -9.018 -13.506 1.00 91.88 179 LEU A CA 1
ATOM 1474 C C . LEU A 1 179 ? -5.007 -7.992 -13.781 1.00 91.88 179 LEU A C 1
ATOM 1476 O O . LEU A 1 179 ? -6.094 -8.091 -13.213 1.00 91.88 179 LEU A O 1
ATOM 1480 N N . ILE A 1 180 ? -4.754 -7.032 -14.677 1.00 90.88 180 ILE A N 1
ATOM 1481 C CA . ILE A 1 180 ? -5.713 -5.974 -15.024 1.00 90.88 180 ILE A CA 1
ATOM 1482 C C . ILE A 1 180 ? -6.982 -6.558 -15.640 1.00 90.88 180 ILE A C 1
ATOM 1484 O O . ILE A 1 180 ? -8.083 -6.144 -15.277 1.00 90.88 180 ILE A O 1
ATOM 1488 N N . ASN A 1 181 ? -6.861 -7.545 -16.529 1.00 92.25 181 ASN A N 1
ATOM 1489 C CA . ASN A 1 181 ? -8.011 -8.174 -17.182 1.00 92.25 181 ASN A CA 1
ATOM 1490 C C . ASN A 1 181 ? -8.997 -8.795 -16.182 1.00 92.25 181 ASN A C 1
ATOM 1492 O O . ASN A 1 181 ? -10.207 -8.779 -16.430 1.00 92.25 181 ASN A O 1
ATOM 1496 N N . SER A 1 182 ? -8.502 -9.231 -15.024 1.00 90.38 182 SER A N 1
ATOM 1497 C CA . SER A 1 182 ? -9.297 -9.810 -13.941 1.00 90.38 182 SER A CA 1
ATOM 1498 C C . SER A 1 182 ? -9.955 -8.775 -13.014 1.00 90.38 182 SER A C 1
ATOM 1500 O O . SER A 1 182 ? -10.755 -9.136 -12.153 1.00 90.38 182 SER A O 1
ATOM 1502 N N . ILE A 1 183 ? -9.677 -7.476 -13.177 1.00 84.25 183 ILE A N 1
ATOM 1503 C CA . ILE A 1 183 ? -10.344 -6.408 -12.416 1.00 84.25 183 ILE A CA 1
ATOM 1504 C C . ILE A 1 183 ? -11.748 -6.169 -12.991 1.00 84.25 183 ILE A C 1
ATOM 1506 O O . ILE A 1 183 ? -11.902 -5.846 -14.163 1.00 84.25 183 ILE A O 1
ATOM 1510 N N . TYR A 1 184 ? -12.803 -6.274 -12.183 1.00 82.62 184 TYR A N 1
ATOM 1511 C CA . TYR A 1 184 ? -14.174 -6.094 -12.689 1.00 82.62 184 TYR A CA 1
ATOM 1512 C C . TYR A 1 184 ? -14.484 -4.649 -13.127 1.00 82.62 184 TYR A C 1
ATOM 1514 O O . TYR A 1 184 ? -15.076 -4.429 -14.178 1.00 82.62 184 TYR A O 1
ATOM 1522 N N . SER A 1 185 ? -14.057 -3.653 -12.343 1.00 79.62 185 SER A N 1
ATOM 1523 C CA . SER A 1 185 ? -14.394 -2.241 -12.577 1.00 79.62 185 SER A CA 1
ATOM 1524 C C . SER A 1 185 ? -13.680 -1.659 -13.813 1.00 79.62 185 SER A C 1
ATOM 1526 O O . SER A 1 185 ? -12.444 -1.599 -13.815 1.00 79.62 185 SER A O 1
ATOM 1528 N N . PRO A 1 186 ? -14.417 -1.158 -14.830 1.00 80.25 186 PRO A N 1
ATOM 1529 C CA . PRO A 1 186 ? -13.821 -0.549 -16.022 1.00 80.25 186 PRO A CA 1
ATOM 1530 C C . PRO A 1 186 ? -12.968 0.690 -15.722 1.00 80.25 186 PRO A C 1
ATOM 1532 O O . PRO A 1 186 ? -11.910 0.869 -16.323 1.00 80.25 186 PRO A O 1
ATOM 1535 N N . SER A 1 187 ? -13.383 1.527 -14.766 1.00 75.19 187 SER A N 1
ATOM 1536 C CA . SER A 1 187 ? -12.634 2.734 -14.391 1.00 75.19 187 SER A CA 1
ATOM 1537 C C . SER A 1 187 ? -11.298 2.390 -13.727 1.00 75.19 187 SER A C 1
ATOM 1539 O O . SER A 1 187 ? -10.275 3.012 -14.023 1.00 75.19 187 SER A O 1
ATOM 1541 N N . LEU A 1 188 ? -11.279 1.357 -12.878 1.00 78.38 188 LEU A N 1
ATOM 1542 C CA . LEU A 1 188 ? -10.047 0.860 -12.264 1.00 78.38 188 LEU A CA 1
ATOM 1543 C C . LEU A 1 188 ? -9.140 0.171 -13.285 1.00 78.38 188 LEU A C 1
ATOM 1545 O O . LEU A 1 188 ? -7.932 0.379 -13.238 1.00 78.38 188 LEU A O 1
ATOM 1549 N N . LYS A 1 189 ? -9.708 -0.578 -14.239 1.00 84.69 189 LYS A N 1
ATOM 1550 C CA . LYS A 1 189 ? -8.959 -1.142 -15.373 1.00 84.69 189 LYS A CA 1
ATOM 1551 C C . LYS A 1 189 ? -8.257 -0.058 -16.184 1.00 84.69 189 LYS A C 1
ATOM 1553 O O . LYS A 1 189 ? -7.050 -0.136 -16.387 1.00 84.69 189 LYS A O 1
ATOM 1558 N N . GLY A 1 190 ? -8.996 0.970 -16.607 1.00 80.56 190 GLY A N 1
ATOM 1559 C CA . GLY A 1 190 ? -8.440 2.090 -17.367 1.00 80.56 190 GLY A CA 1
ATOM 1560 C C . GLY A 1 190 ? -7.308 2.788 -16.613 1.00 80.56 190 GLY A C 1
ATOM 1561 O O . GLY A 1 190 ? -6.234 3.009 -17.167 1.00 80.56 190 GLY A O 1
ATOM 1562 N N . TYR A 1 191 ? -7.506 3.050 -15.318 1.00 83.50 191 TYR A N 1
ATOM 1563 C CA . TYR A 1 191 ? -6.456 3.616 -14.473 1.00 83.50 191 TYR A CA 1
ATOM 1564 C C . TYR A 1 191 ? -5.224 2.706 -14.364 1.00 83.50 191 TYR A C 1
ATOM 1566 O O . TYR A 1 191 ? -4.101 3.184 -14.486 1.00 83.50 191 TYR A O 1
ATOM 1574 N N . ALA A 1 192 ? -5.414 1.397 -14.198 1.00 86.62 192 ALA A N 1
ATOM 1575 C CA . ALA A 1 192 ? -4.310 0.449 -14.118 1.00 86.62 192 ALA A CA 1
ATOM 1576 C C . ALA A 1 192 ? -3.479 0.405 -15.414 1.00 86.62 192 ALA A C 1
ATOM 1578 O O . ALA A 1 192 ? -2.251 0.384 -15.348 1.00 86.62 192 ALA A O 1
ATOM 1579 N N . TYR A 1 193 ? -4.113 0.491 -16.590 1.00 88.44 193 TYR A N 1
ATOM 1580 C CA . TYR A 1 193 ? -3.387 0.608 -17.862 1.00 88.44 193 TYR A CA 1
ATOM 1581 C C . TYR A 1 193 ? -2.551 1.888 -17.959 1.00 88.44 193 TYR A C 1
ATOM 1583 O O . TYR A 1 193 ? -1.432 1.842 -18.472 1.00 88.44 193 TYR A O 1
ATOM 1591 N N . ILE A 1 194 ? -3.043 3.013 -17.428 1.00 88.44 194 ILE A N 1
ATOM 1592 C CA . ILE A 1 194 ? -2.261 4.259 -17.349 1.00 88.44 194 ILE A CA 1
ATOM 1593 C C . ILE A 1 194 ? -1.003 4.041 -16.497 1.00 88.44 194 ILE A C 1
ATOM 1595 O O . ILE A 1 194 ? 0.087 4.462 -16.891 1.00 88.44 194 ILE A O 1
ATOM 1599 N N . LEU A 1 195 ? -1.123 3.335 -15.368 1.00 88.69 195 LEU A N 1
ATOM 1600 C CA . LEU A 1 195 ? 0.026 3.021 -14.514 1.00 88.69 195 LEU A CA 1
ATOM 1601 C C . LEU A 1 195 ? 1.045 2.122 -15.227 1.00 88.69 195 LEU A C 1
ATOM 1603 O O . LEU A 1 195 ? 2.239 2.420 -15.191 1.00 88.69 195 LEU A O 1
ATOM 1607 N N . VAL A 1 196 ? 0.591 1.084 -15.939 1.00 90.25 196 VAL A N 1
ATOM 1608 C CA . VAL A 1 196 ? 1.466 0.231 -16.768 1.00 90.25 196 VAL A CA 1
ATOM 1609 C C . VAL A 1 196 ? 2.211 1.061 -17.809 1.00 90.25 196 VAL A C 1
ATOM 1611 O O . VAL A 1 196 ? 3.428 0.940 -17.945 1.00 90.25 196 VAL A O 1
ATOM 1614 N N . HIS A 1 197 ? 1.505 1.944 -18.518 1.0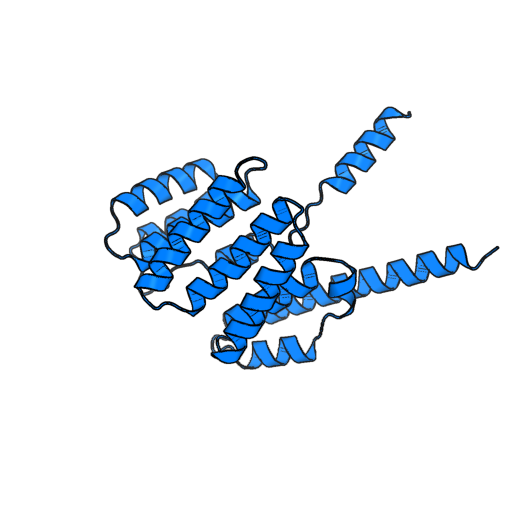0 87.62 197 HIS A N 1
ATOM 1615 C CA . HIS A 1 197 ? 2.115 2.794 -19.536 1.00 87.62 197 HIS A CA 1
ATOM 1616 C C . HIS A 1 197 ? 3.191 3.718 -18.947 1.00 87.62 197 HIS A C 1
ATOM 1618 O O . HIS A 1 197 ? 4.286 3.833 -19.498 1.00 87.62 197 HIS A O 1
ATOM 1624 N N . LYS A 1 198 ? 2.925 4.307 -17.776 1.00 87.31 198 LYS A N 1
ATOM 1625 C CA . LYS A 1 198 ? 3.899 5.124 -17.042 1.00 87.31 198 LYS A CA 1
ATOM 1626 C C . LYS A 1 198 ? 5.177 4.344 -16.704 1.00 87.31 198 LYS A C 1
ATOM 1628 O O . LYS A 1 198 ? 6.277 4.866 -16.896 1.00 87.31 198 LYS A O 1
ATOM 1633 N N . ARG A 1 199 ? 5.057 3.090 -16.253 1.00 87.62 199 ARG A N 1
ATOM 1634 C CA . ARG A 1 199 ? 6.216 2.236 -15.925 1.00 87.62 199 ARG A CA 1
ATOM 1635 C C . ARG A 1 199 ? 6.982 1.792 -17.166 1.00 87.62 199 ARG A C 1
ATOM 1637 O O . ARG A 1 199 ? 8.207 1.757 -17.128 1.00 87.62 199 ARG A O 1
ATOM 1644 N N . LEU A 1 200 ? 6.294 1.545 -18.280 1.00 86.81 200 LEU A N 1
ATOM 1645 C CA . LEU A 1 200 ? 6.926 1.242 -19.567 1.00 86.81 200 LEU A CA 1
ATOM 1646 C C . LEU A 1 200 ? 7.814 2.379 -20.070 1.00 86.81 200 LEU A C 1
ATOM 1648 O O . LEU A 1 200 ? 8.947 2.138 -20.486 1.00 86.81 200 LEU A O 1
ATOM 1652 N N . ILE A 1 201 ? 7.329 3.620 -19.995 1.00 84.62 201 ILE A N 1
ATOM 1653 C CA . ILE A 1 201 ? 8.125 4.799 -20.358 1.00 84.62 201 ILE A CA 1
ATOM 1654 C C . ILE A 1 201 ? 9.393 4.860 -19.495 1.00 84.62 201 ILE A C 1
ATOM 1656 O O . ILE A 1 201 ? 10.494 5.000 -20.029 1.00 84.62 201 ILE A O 1
ATOM 1660 N N . LYS A 1 202 ? 9.253 4.686 -18.175 1.00 83.38 202 LYS A N 1
ATOM 1661 C CA . LYS A 1 202 ? 10.381 4.700 -17.232 1.00 83.38 202 LYS A CA 1
ATOM 1662 C C . LYS A 1 202 ? 11.378 3.564 -17.517 1.00 83.38 202 LYS A C 1
ATOM 1664 O O . LYS A 1 202 ? 12.576 3.819 -17.596 1.00 83.38 202 LYS A O 1
ATOM 1669 N N . ALA A 1 203 ? 10.901 2.341 -17.759 1.00 82.00 203 ALA A N 1
ATOM 1670 C CA . ALA A 1 203 ? 11.739 1.192 -18.111 1.00 82.00 203 ALA A CA 1
ATOM 1671 C C . ALA A 1 203 ? 12.528 1.419 -19.413 1.00 82.00 203 ALA A C 1
ATOM 1673 O O . ALA A 1 203 ? 13.718 1.110 -19.481 1.00 82.00 203 ALA A O 1
ATOM 1674 N N . ASN A 1 204 ? 11.893 2.006 -20.432 1.00 81.38 204 ASN A N 1
ATOM 1675 C CA . ASN A 1 204 ? 12.556 2.337 -21.692 1.00 81.38 204 ASN A CA 1
ATOM 1676 C C . ASN A 1 204 ? 13.675 3.365 -21.486 1.00 81.38 204 ASN A C 1
ATOM 1678 O O . ASN A 1 204 ? 14.791 3.140 -21.951 1.00 81.38 204 ASN A O 1
ATOM 1682 N N . ILE A 1 205 ? 13.419 4.447 -20.742 1.00 77.56 205 ILE A N 1
ATOM 1683 C CA . ILE A 1 205 ? 14.433 5.467 -20.418 1.00 77.56 205 ILE A CA 1
ATOM 1684 C C . ILE A 1 205 ? 15.648 4.836 -19.714 1.00 77.56 205 ILE A C 1
ATOM 1686 O O . ILE A 1 205 ? 16.789 5.091 -20.102 1.00 77.56 205 ILE A O 1
ATOM 1690 N N . GLU A 1 206 ? 15.414 3.964 -18.730 1.00 70.44 206 GLU A N 1
ATOM 1691 C CA . GLU A 1 206 ? 16.472 3.253 -17.993 1.00 70.44 206 GLU A CA 1
ATOM 1692 C C . GLU A 1 206 ? 17.273 2.268 -18.860 1.00 70.44 206 GLU A C 1
ATOM 1694 O O . GLU A 1 206 ? 18.444 1.996 -18.588 1.00 70.44 206 GLU A O 1
ATOM 1699 N N . ASN A 1 207 ? 16.669 1.715 -19.911 1.00 66.56 207 ASN A N 1
ATOM 1700 C CA . ASN A 1 207 ? 17.376 0.872 -20.874 1.00 66.56 207 ASN A CA 1
ATOM 1701 C C . ASN A 1 207 ? 18.238 1.712 -21.831 1.00 66.56 207 ASN A C 1
ATOM 1703 O O . ASN A 1 207 ? 19.386 1.346 -22.108 1.00 66.56 207 ASN A O 1
ATOM 1707 N N . TYR A 1 208 ? 17.735 2.866 -22.284 1.00 62.91 208 TYR A N 1
ATOM 1708 C CA . TYR A 1 208 ? 18.489 3.785 -23.141 1.00 62.91 208 TYR A CA 1
ATOM 1709 C C . TYR A 1 208 ? 19.700 4.406 -22.422 1.00 62.91 208 TYR A C 1
ATOM 1711 O O . TYR A 1 208 ? 20.783 4.464 -23.010 1.00 62.91 208 TYR A O 1
ATOM 1719 N N . SER A 1 209 ? 19.584 4.794 -21.148 1.00 59.66 209 SER A N 1
ATOM 1720 C CA . SER A 1 209 ? 20.697 5.385 -20.376 1.00 59.66 209 SER A CA 1
ATOM 1721 C C . SER A 1 209 ? 21.895 4.431 -20.204 1.00 59.66 209 SER A C 1
ATOM 1723 O O . SER A 1 209 ? 23.059 4.844 -20.279 1.00 59.66 209 SER A O 1
ATOM 1725 N N . VAL A 1 210 ? 21.637 3.128 -20.055 1.00 58.69 210 VAL A N 1
ATOM 1726 C CA . VAL A 1 210 ? 22.679 2.084 -20.016 1.00 58.69 210 VAL A CA 1
ATOM 1727 C C . VAL A 1 210 ? 23.360 1.903 -21.374 1.00 58.69 210 VAL A C 1
ATOM 1729 O O . VAL A 1 210 ? 24.567 1.675 -21.433 1.00 58.69 210 VAL A O 1
ATOM 1732 N N . SER A 1 211 ? 22.612 2.006 -22.476 1.00 56.00 211 SER A N 1
ATOM 1733 C CA . SER A 1 211 ? 23.189 1.881 -23.821 1.00 56.00 211 SER A CA 1
ATOM 1734 C C . SER A 1 211 ? 24.145 3.034 -24.151 1.00 56.00 211 SER A C 1
ATOM 1736 O O . SER A 1 211 ? 25.247 2.791 -24.641 1.00 56.00 211 SER A O 1
ATOM 1738 N N . ALA A 1 212 ? 23.783 4.264 -23.774 1.00 51.28 212 ALA A N 1
ATOM 1739 C CA . ALA A 1 212 ? 24.614 5.448 -23.978 1.00 51.28 212 ALA A CA 1
ATOM 1740 C C . ALA A 1 212 ? 25.887 5.418 -23.111 1.00 51.28 212 ALA A C 1
ATOM 1742 O O . ALA A 1 212 ? 26.985 5.666 -23.604 1.00 51.28 212 ALA A O 1
ATOM 1743 N N . SER A 1 213 ? 25.774 5.032 -21.835 1.00 53.50 213 SER A N 1
ATOM 1744 C CA . SER A 1 213 ? 26.937 4.913 -20.939 1.00 53.50 213 SER A CA 1
ATOM 1745 C C . SER A 1 213 ? 27.925 3.819 -21.367 1.00 53.50 213 SER A C 1
ATOM 1747 O O . SER A 1 213 ? 29.134 4.006 -21.232 1.00 53.50 213 SER A O 1
ATOM 1749 N N . ARG A 1 214 ? 27.453 2.705 -21.949 1.00 53.28 214 ARG A N 1
ATOM 1750 C CA . ARG A 1 214 ? 28.334 1.670 -22.523 1.00 53.28 214 ARG A CA 1
ATOM 1751 C C . ARG A 1 214 ? 29.051 2.132 -23.791 1.00 53.28 214 ARG A C 1
ATOM 1753 O O . ARG A 1 214 ? 30.214 1.787 -23.968 1.00 53.28 214 ARG A O 1
ATOM 1760 N N . GLN A 1 215 ? 28.397 2.923 -24.642 1.00 49.34 215 GLN A N 1
ATOM 1761 C CA . GLN A 1 215 ? 29.032 3.499 -25.833 1.00 49.34 215 GLN A CA 1
ATOM 1762 C C . GLN A 1 215 ? 30.149 4.489 -25.473 1.00 49.34 215 GLN A C 1
ATOM 1764 O O . GLN A 1 215 ? 31.170 4.519 -26.151 1.00 49.34 215 GLN A O 1
ATOM 1769 N N . CYS A 1 216 ? 30.008 5.238 -24.376 1.00 48.59 216 CYS A N 1
ATOM 1770 C CA . CYS A 1 216 ? 31.067 6.128 -23.891 1.00 48.59 216 CYS A CA 1
ATOM 1771 C C . CYS A 1 216 ? 32.220 5.394 -23.180 1.00 48.59 216 CYS A C 1
ATOM 1773 O O . CYS A 1 216 ? 33.335 5.900 -23.172 1.00 48.59 216 CYS A O 1
ATOM 1775 N N . ALA A 1 217 ? 31.977 4.220 -22.583 1.00 50.59 217 ALA A N 1
ATOM 1776 C CA . ALA A 1 217 ? 33.001 3.440 -21.873 1.00 50.59 217 ALA A CA 1
ATOM 1777 C C . ALA A 1 217 ? 33.775 2.453 -22.770 1.00 50.59 217 ALA A C 1
ATOM 1779 O O . ALA A 1 217 ? 34.859 2.018 -22.398 1.00 50.59 217 ALA A O 1
ATOM 1780 N N . GLY A 1 218 ? 33.225 2.088 -23.933 1.00 47.22 218 GLY A N 1
ATOM 1781 C CA . GLY A 1 218 ? 33.874 1.217 -24.923 1.00 47.22 218 GLY A CA 1
ATOM 1782 C C . GLY A 1 218 ? 34.687 1.956 -25.992 1.00 47.22 218 GLY A C 1
ATOM 1783 O O . GLY A 1 218 ? 35.130 1.326 -26.947 1.00 47.22 218 GLY A O 1
ATOM 1784 N N . GLY A 1 219 ? 34.835 3.277 -25.864 1.00 46.41 219 GLY A N 1
ATOM 1785 C CA . GLY A 1 219 ? 35.633 4.122 -26.751 1.00 46.41 219 GLY A CA 1
ATOM 1786 C C . GLY A 1 219 ? 36.902 4.626 -26.068 1.00 46.41 219 GLY A C 1
ATOM 1787 O O . GLY A 1 219 ? 37.036 5.832 -25.877 1.00 46.41 219 GLY A O 1
ATOM 1788 N N . ILE A 1 220 ? 37.793 3.713 -25.668 1.00 40.09 220 ILE A N 1
ATOM 1789 C CA . ILE A 1 220 ? 39.212 3.982 -25.372 1.00 40.09 220 ILE A CA 1
ATOM 1790 C C . ILE A 1 220 ? 40.030 2.834 -25.956 1.00 40.09 220 ILE A C 1
ATOM 1792 O O . ILE A 1 220 ? 39.663 1.671 -25.672 1.00 40.09 220 ILE A O 1
#

Secondary structure (DSSP, 8-state):
-HHHHHHHHHHHTT----SS-HHHHHTTS---TTTS-TTTHHHHHHHHH-HHHHHHHHHHHHHH---HHHHHHHHHHHHHHHHHH-TT-HHHHHHHHHHHHHHHHHTT-HHHHHHHHHHHHHHHHHHT-HHHHHHHHHHHHHHHHHTT-HHHHHHHHHHHHHTSHHHHTT--HHHHHHHHHT---HHHHHHHHHHHHHHHHHHHHHHHHHHHHHHHHS--

Sequence (220 aa):
MRIYILYVLLIVLNNSSYALEKEELLKLIRPDEAKSDNLIVLNSDYIDENPQRAIQYHNQAIEQIKNMPFKAFYLLQNGVIYNYYYNNKKDSALKSIIDAQNIFKEENLISEQILCDILKGTVFEKMGDLIRAEMEYKNAYERAKKINEFKVAFIGLLARYDLNNQNIKKFSVDESVSLINSIYSPSLKGYAYILVHKRLIKANIENYSVSASRQCAGGI